Protein AF-A0A848AVR7-F1 (afdb_monomer_lite)

Organism: NCBI:txid172901

pLDDT: mean 85.07, std 16.18, range [35.84, 97.44]

Foldseek 3Di:
DDPPVVVVVVVPPPPDDPPPDLDFLLVVLLVLLLVQVVLLLVLLLDDCPDPSVVVSLVSLVVSLVSLVLVVVVCVVVVHDDPPRLNVLSVLSNCCSPPVRHSVLSNQKDQDQDRLGQVSCQVVQQVVCVVVVHDPVRRDRGDLAPDDLVVSLVVLVVSLVVRLVVIDGPDDDDDPVSSVSVSVSSSSNSVSSSRNNSRSSCCVHVVVDRSD

Structure (mmCIF, N/CA/C/O backbone):
data_AF-A0A848AVR7-F1
#
_entry.id   AF-A0A848AVR7-F1
#
loop_
_atom_site.group_PDB
_atom_site.id
_atom_site.type_symbol
_atom_site.label_atom_id
_atom_site.label_alt_id
_atom_site.label_comp_id
_atom_site.label_asym_id
_atom_site.label_entity_id
_atom_site.label_seq_id
_atom_site.pdbx_PDB_ins_code
_atom_site.Cartn_x
_atom_site.Cartn_y
_atom_site.Cartn_z
_atom_site.occupancy
_atom_site.B_iso_or_equiv
_atom_site.auth_seq_id
_atom_site.auth_comp_id
_atom_site.auth_asym_id
_atom_site.auth_atom_id
_atom_site.pdbx_PDB_model_num
ATOM 1 N N . MET A 1 1 ? -16.932 -49.893 -20.184 1.00 43.53 1 MET A N 1
ATOM 2 C CA . MET A 1 1 ? -16.108 -49.171 -19.186 1.00 43.53 1 MET A CA 1
ATOM 3 C C . MET A 1 1 ? -16.624 -47.743 -19.054 1.00 43.53 1 MET A C 1
ATOM 5 O O . MET A 1 1 ? -17.041 -47.187 -20.064 1.00 43.53 1 MET A O 1
ATOM 9 N N . PRO A 1 2 ? -16.768 -47.212 -17.830 1.00 42.19 2 PRO A N 1
ATOM 10 C CA . PRO A 1 2 ? -17.965 -46.458 -17.472 1.00 42.19 2 PRO A CA 1
ATOM 11 C C . PRO A 1 2 ? -17.804 -44.941 -17.609 1.00 42.19 2 PRO A C 1
ATOM 13 O O . PRO A 1 2 ? -16.756 -44.376 -17.307 1.00 42.19 2 PRO A O 1
ATOM 16 N N . LYS A 1 3 ? -18.920 -44.281 -17.939 1.00 45.84 3 LYS A N 1
ATOM 17 C CA . LYS A 1 3 ? -19.159 -42.823 -17.980 1.00 45.84 3 LYS A CA 1
ATOM 18 C C . LYS A 1 3 ? -18.968 -42.097 -16.627 1.00 45.84 3 LYS A C 1
ATOM 20 O O . LYS A 1 3 ? -19.335 -40.937 -16.503 1.00 45.84 3 LYS A O 1
ATOM 25 N N . VAL A 1 4 ? -18.380 -42.758 -15.631 1.00 46.09 4 VAL A N 1
ATOM 26 C CA . VAL A 1 4 ? -18.192 -42.263 -14.257 1.00 46.09 4 VAL A CA 1
ATOM 27 C C . VAL A 1 4 ? -16.871 -41.492 -14.103 1.00 46.09 4 VAL A C 1
ATOM 29 O O . VAL A 1 4 ? -16.740 -40.665 -13.210 1.00 46.09 4 VAL A O 1
ATOM 32 N N . LEU A 1 5 ? -15.913 -41.659 -15.026 1.00 42.09 5 LEU A N 1
ATOM 33 C CA . LEU A 1 5 ? -14.632 -40.939 -14.972 1.00 42.09 5 LEU A CA 1
ATOM 34 C C . LEU A 1 5 ? -14.682 -39.493 -15.499 1.00 42.09 5 LEU A C 1
ATOM 36 O O . LEU A 1 5 ? -13.740 -38.737 -15.283 1.00 42.09 5 LEU A O 1
ATOM 40 N N . ARG A 1 6 ? -15.759 -39.086 -16.187 1.00 41.25 6 ARG A N 1
ATOM 41 C CA . ARG A 1 6 ? -15.884 -37.721 -16.738 1.00 41.25 6 ARG A CA 1
ATOM 42 C C . ARG A 1 6 ? -16.493 -36.710 -15.769 1.00 41.25 6 ARG A C 1
ATOM 44 O O . ARG A 1 6 ? -16.287 -35.520 -15.959 1.00 41.25 6 ARG A O 1
ATOM 51 N N . THR A 1 7 ? -17.175 -37.163 -14.720 1.00 41.66 7 THR A N 1
ATOM 52 C CA . THR A 1 7 ? -17.814 -36.264 -13.742 1.00 41.66 7 THR A CA 1
ATOM 53 C C . THR A 1 7 ? -16.902 -35.947 -12.555 1.00 41.66 7 THR A C 1
ATOM 55 O O . THR A 1 7 ? -17.071 -34.920 -11.913 1.00 41.66 7 THR A O 1
ATOM 58 N N . VAL A 1 8 ? -15.878 -36.769 -12.300 1.00 39.75 8 VAL A N 1
ATOM 59 C CA . VAL A 1 8 ? -14.884 -36.524 -11.234 1.00 39.75 8 VAL A CA 1
ATOM 60 C C . VAL A 1 8 ? -13.744 -35.609 -11.707 1.00 39.75 8 VAL A C 1
ATOM 62 O O . VAL A 1 8 ? -13.041 -35.014 -10.897 1.00 39.75 8 VAL A O 1
ATOM 65 N N . LEU A 1 9 ? -13.591 -35.418 -13.023 1.00 35.84 9 LEU A N 1
ATOM 66 C CA . LEU A 1 9 ? -12.568 -34.534 -13.590 1.00 35.84 9 LEU A CA 1
ATOM 67 C C . LEU A 1 9 ? -12.997 -33.060 -13.706 1.00 35.84 9 LEU A C 1
ATOM 69 O O . LEU A 1 9 ? -12.170 -32.227 -14.063 1.00 35.84 9 LEU A O 1
ATOM 73 N N . LEU A 1 10 ? -14.256 -32.718 -13.396 1.00 38.19 10 LEU A N 1
ATOM 74 C CA . LEU A 1 10 ? -14.718 -31.321 -13.364 1.00 38.19 10 LEU A CA 1
ATOM 75 C C . LEU A 1 10 ? -14.569 -30.655 -11.986 1.00 38.19 10 LEU A C 1
ATOM 77 O O . LEU A 1 10 ? -14.805 -29.460 -11.855 1.00 38.19 10 LEU A O 1
ATOM 81 N N . THR A 1 11 ? -14.137 -31.403 -10.971 1.00 40.81 11 THR A N 1
ATOM 82 C CA . THR A 1 11 ? -13.882 -30.902 -9.609 1.00 40.81 11 THR A CA 1
ATOM 83 C C . THR A 1 11 ? -12.405 -30.614 -9.337 1.00 40.81 11 THR A C 1
ATOM 85 O O . THR A 1 11 ? -12.053 -30.177 -8.246 1.00 40.81 11 THR A O 1
ATOM 88 N N . ILE A 1 12 ? -11.529 -30.819 -10.326 1.00 40.53 12 ILE A N 1
ATOM 89 C CA . ILE A 1 12 ? -10.085 -30.560 -10.228 1.00 40.53 12 ILE A CA 1
ATOM 90 C C . ILE A 1 12 ? -9.664 -29.644 -11.383 1.00 40.53 12 ILE A C 1
ATOM 92 O O . ILE A 1 12 ? -8.755 -29.932 -12.153 1.00 40.53 12 ILE A O 1
ATOM 96 N N . LEU A 1 13 ? -10.339 -28.504 -11.504 1.00 38.06 13 LEU A N 1
ATOM 97 C CA . LEU A 1 13 ? -9.737 -27.307 -12.083 1.00 38.06 13 LEU A CA 1
ATOM 98 C C . LEU A 1 13 ? -9.326 -26.413 -10.916 1.00 38.06 13 LEU A C 1
ATOM 100 O O . LEU A 1 13 ? -9.950 -25.413 -10.577 1.00 38.06 13 LEU A O 1
ATOM 104 N N . LEU A 1 14 ? -8.248 -26.868 -10.270 1.00 44.38 14 LEU A N 1
ATOM 105 C CA . LEU A 1 14 ? -7.346 -26.042 -9.488 1.00 44.38 14 LEU A CA 1
ATOM 106 C C . LEU A 1 14 ? -6.836 -24.910 -10.391 1.00 44.38 14 LEU A C 1
ATOM 108 O O . LEU A 1 14 ? -5.808 -25.025 -11.053 1.00 44.38 14 LEU A O 1
ATOM 112 N N . THR A 1 15 ? -7.525 -23.781 -10.361 1.00 44.12 15 THR A N 1
ATOM 113 C CA . THR A 1 15 ? -6.876 -22.479 -10.484 1.00 44.12 15 THR A CA 1
ATOM 114 C C . THR A 1 15 ? -6.880 -21.842 -9.106 1.00 44.12 15 THR A C 1
ATOM 116 O O . THR A 1 15 ? -7.811 -21.151 -8.717 1.00 44.12 15 THR A O 1
ATOM 119 N N . ALA A 1 16 ? -5.817 -22.162 -8.369 1.00 38.75 16 ALA A N 1
ATOM 120 C CA . ALA A 1 16 ? -5.136 -21.270 -7.441 1.00 38.75 16 ALA A CA 1
ATOM 121 C C . ALA A 1 16 ? -6.009 -20.498 -6.431 1.00 38.75 16 ALA A C 1
ATOM 123 O O . ALA A 1 16 ? -6.280 -19.317 -6.587 1.00 38.75 16 ALA A O 1
ATOM 124 N N . GLY A 1 17 ? -6.298 -21.160 -5.311 1.00 39.25 17 GLY A N 1
ATOM 125 C CA . GLY A 1 17 ? -5.837 -20.662 -4.013 1.00 39.25 17 GLY A CA 1
ATOM 126 C C . GLY A 1 17 ? -6.271 -19.258 -3.594 1.00 39.25 17 GLY A C 1
ATOM 127 O O . GLY A 1 17 ? -5.420 -18.418 -3.335 1.00 39.25 17 GLY A O 1
ATOM 128 N N . ALA A 1 18 ? -7.565 -19.068 -3.372 1.00 39.38 18 ALA A N 1
ATOM 129 C CA . ALA A 1 18 ? -8.013 -18.409 -2.152 1.00 39.38 18 ALA A CA 1
ATOM 130 C C . ALA A 1 18 ? -8.868 -19.438 -1.416 1.00 39.38 18 ALA A C 1
ATOM 132 O O . ALA A 1 18 ? -10.061 -19.596 -1.663 1.00 39.38 18 ALA A O 1
ATOM 133 N N . LEU A 1 19 ? -8.198 -20.245 -0.591 1.00 40.72 19 LEU A N 1
ATOM 134 C CA . LEU A 1 19 ? -8.883 -21.033 0.416 1.00 40.72 19 LEU A CA 1
ATOM 135 C C . LEU A 1 19 ? -9.801 -20.095 1.196 1.00 40.72 19 LEU A C 1
ATOM 137 O O . LEU A 1 19 ? -9.349 -19.088 1.734 1.00 40.72 19 LEU A O 1
ATOM 141 N N . LEU A 1 20 ? -11.063 -20.498 1.274 1.00 40.72 20 LEU A N 1
ATOM 142 C CA . LEU A 1 20 ? -11.965 -20.252 2.387 1.00 40.72 20 LEU A CA 1
ATOM 143 C C . LEU A 1 20 ? -11.197 -20.316 3.718 1.00 40.72 20 LEU A C 1
ATOM 145 O O . LEU A 1 20 ? -11.053 -21.379 4.320 1.00 40.72 20 LEU A O 1
ATOM 149 N N . SER A 1 21 ? -10.701 -19.179 4.183 1.00 40.47 21 SER A N 1
ATOM 150 C CA . SER A 1 21 ? -10.322 -18.972 5.572 1.00 40.47 21 SER A CA 1
ATOM 151 C C . SER A 1 21 ? -11.150 -17.790 6.038 1.00 40.47 21 SER A C 1
ATOM 153 O O . SER A 1 21 ? -11.247 -16.807 5.314 1.00 40.47 21 SER A O 1
ATOM 155 N N . GLY A 1 22 ? -11.774 -17.875 7.211 1.00 49.59 22 GLY A N 1
ATOM 156 C CA . GLY A 1 22 ? -12.509 -16.759 7.815 1.00 49.59 22 GLY A CA 1
ATOM 157 C C . GLY A 1 22 ? -11.611 -15.590 8.242 1.00 49.59 22 GLY A C 1
ATOM 158 O O . GLY A 1 22 ? -11.893 -14.968 9.262 1.00 49.59 22 GLY A O 1
ATOM 159 N N . ALA A 1 23 ? -10.510 -15.353 7.525 1.00 60.31 23 ALA A N 1
ATOM 160 C CA . ALA A 1 23 ? -9.638 -14.208 7.674 1.00 60.31 23 ALA A CA 1
ATOM 161 C C . ALA A 1 23 ? -10.313 -12.995 7.038 1.00 60.31 23 ALA A C 1
ATOM 163 O O . ALA A 1 23 ? -10.861 -13.068 5.941 1.00 60.31 23 ALA A O 1
ATOM 164 N N . ASP A 1 24 ? -10.291 -11.887 7.759 1.00 88.38 24 ASP A N 1
ATOM 165 C CA . ASP A 1 24 ? -10.924 -10.662 7.313 1.00 88.38 24 ASP A CA 1
ATOM 166 C C . ASP A 1 24 ? -10.163 -10.058 6.114 1.00 88.38 24 ASP A C 1
ATOM 168 O O . ASP A 1 24 ? -8.924 -10.005 6.106 1.00 88.38 24 ASP A O 1
ATOM 172 N N . LEU A 1 25 ? -10.890 -9.614 5.080 1.00 91.88 25 LEU A N 1
ATOM 173 C CA . LEU A 1 25 ? -10.282 -9.103 3.843 1.00 91.88 25 LEU A CA 1
ATOM 174 C C . LEU A 1 25 ? -9.404 -7.867 4.088 1.00 91.88 25 LEU A C 1
ATOM 176 O O . LEU A 1 25 ? -8.407 -7.698 3.388 1.00 91.88 25 LEU A O 1
ATOM 180 N N . LEU A 1 26 ? -9.728 -7.019 5.074 1.00 93.38 26 LEU A N 1
ATOM 181 C CA . LEU A 1 26 ? -8.933 -5.823 5.375 1.00 93.38 26 LEU A CA 1
ATOM 182 C C . LEU A 1 26 ? -7.567 -6.199 5.958 1.00 93.38 26 LEU A C 1
ATOM 184 O O . LEU A 1 26 ? -6.552 -5.613 5.577 1.00 93.38 26 LEU A O 1
ATOM 188 N N . ASP A 1 27 ? -7.533 -7.196 6.846 1.00 91.94 27 ASP A N 1
ATOM 189 C CA . ASP A 1 27 ? -6.281 -7.693 7.426 1.00 91.94 27 ASP A CA 1
ATOM 190 C C . ASP A 1 27 ? -5.444 -8.389 6.346 1.00 91.94 27 ASP A C 1
ATOM 192 O O . ASP A 1 27 ? -4.253 -8.112 6.198 1.00 91.94 27 ASP A O 1
ATOM 196 N N . THR A 1 28 ? -6.093 -9.207 5.511 1.00 94.06 28 THR A N 1
ATOM 197 C CA . THR A 1 28 ? -5.448 -9.896 4.385 1.00 94.06 28 THR A CA 1
ATOM 198 C C . THR A 1 28 ? -4.832 -8.901 3.398 1.00 94.06 28 THR A C 1
ATOM 200 O O . THR A 1 28 ? -3.683 -9.067 2.981 1.00 94.06 28 THR A O 1
ATOM 203 N N . LEU A 1 29 ? -5.556 -7.833 3.044 1.00 95.69 29 LEU A N 1
ATOM 204 C CA . LEU A 1 29 ? -5.037 -6.767 2.189 1.00 95.69 29 LEU A CA 1
ATOM 205 C C . LEU A 1 29 ? -3.850 -6.052 2.851 1.00 95.69 29 LEU A C 1
ATOM 207 O O . LEU A 1 29 ? -2.831 -5.816 2.199 1.00 95.69 29 LEU A O 1
ATOM 211 N N . GLY A 1 30 ? -3.941 -5.764 4.152 1.00 94.81 30 GLY A N 1
ATOM 212 C CA . GLY A 1 30 ? -2.848 -5.177 4.925 1.00 94.81 30 GLY A CA 1
ATOM 213 C C . GLY A 1 30 ? -1.563 -6.012 4.880 1.00 94.81 30 GLY A C 1
ATOM 214 O O . GLY A 1 30 ? -0.486 -5.465 4.631 1.00 94.81 30 GLY A O 1
ATOM 215 N N . GLU A 1 31 ? -1.671 -7.330 5.050 1.00 94.50 31 GLU A N 1
ATOM 216 C CA . GLU A 1 31 ? -0.532 -8.252 4.976 1.00 94.50 31 GLU A CA 1
ATOM 217 C C . GLU A 1 31 ? 0.049 -8.378 3.564 1.00 94.50 31 GLU A C 1
ATOM 219 O O . GLU A 1 31 ? 1.262 -8.536 3.387 1.00 94.50 31 GLU A O 1
ATOM 224 N N . GLN A 1 32 ? -0.798 -8.355 2.533 1.00 95.56 32 GLN A N 1
ATOM 225 C CA . GLN A 1 32 ? -0.311 -8.407 1.159 1.00 95.56 32 GLN A CA 1
ATOM 226 C C . GLN A 1 32 ? 0.432 -7.131 0.771 1.00 95.56 32 GLN A C 1
ATOM 228 O O . GLN A 1 32 ? 1.483 -7.223 0.136 1.00 95.56 32 GLN A O 1
ATOM 233 N N . LEU A 1 33 ? -0.036 -5.965 1.222 1.00 96.12 33 LEU A N 1
ATOM 234 C CA . LEU A 1 33 ? 0.689 -4.707 1.052 1.00 96.12 33 LEU A CA 1
ATOM 235 C C . LEU A 1 33 ? 2.045 -4.731 1.768 1.00 96.12 33 LEU A C 1
ATOM 237 O O . LEU A 1 33 ? 3.039 -4.324 1.170 1.00 96.12 33 LEU A O 1
ATOM 241 N N . ASP A 1 34 ? 2.131 -5.306 2.976 1.00 95.25 34 ASP A N 1
ATOM 242 C CA . ASP A 1 34 ? 3.407 -5.456 3.701 1.00 95.25 34 ASP A CA 1
ATOM 243 C C . ASP A 1 34 ? 4.432 -6.281 2.908 1.00 95.25 34 ASP A C 1
ATOM 245 O O . ASP A 1 34 ? 5.638 -6.025 2.963 1.00 95.25 34 ASP A O 1
ATOM 249 N N . LYS A 1 35 ? 3.960 -7.267 2.138 1.00 95.25 35 LYS A N 1
ATOM 250 C CA . LYS A 1 35 ? 4.799 -8.083 1.248 1.00 95.25 35 LYS A CA 1
ATOM 251 C C . LYS A 1 35 ? 5.114 -7.358 -0.062 1.00 95.25 35 LYS A C 1
ATOM 253 O O . LYS A 1 35 ? 6.217 -7.518 -0.586 1.00 95.25 35 LYS A O 1
ATOM 258 N N . LEU A 1 36 ? 4.159 -6.607 -0.606 1.00 95.50 36 LEU A N 1
ATOM 259 C CA . LEU A 1 36 ? 4.257 -5.956 -1.910 1.00 95.50 36 LEU A CA 1
ATOM 260 C C . LEU A 1 36 ? 5.180 -4.734 -1.877 1.00 95.50 36 LEU A C 1
ATOM 262 O O . LEU A 1 36 ? 6.053 -4.618 -2.738 1.00 95.50 36 LEU A O 1
ATOM 266 N N . GLU A 1 37 ? 5.027 -3.858 -0.882 1.00 94.06 37 GLU A N 1
ATOM 267 C CA . GLU A 1 37 ? 5.778 -2.604 -0.738 1.00 94.06 37 GLU A CA 1
ATOM 268 C C . GLU A 1 37 ? 7.297 -2.762 -0.935 1.00 94.06 37 GLU A C 1
ATOM 270 O O . GLU A 1 37 ? 7.858 -2.112 -1.823 1.00 94.06 37 GLU A O 1
ATOM 275 N N . PRO A 1 38 ? 7.994 -3.650 -0.195 1.00 92.69 38 PRO A N 1
ATOM 276 C CA . PRO A 1 38 ? 9.439 -3.809 -0.344 1.00 92.69 38 PRO A CA 1
ATOM 277 C C . PRO A 1 38 ? 9.848 -4.518 -1.644 1.00 92.69 38 PRO A C 1
ATOM 279 O O . PRO A 1 38 ? 11.020 -4.476 -2.017 1.00 92.69 38 PRO A O 1
ATOM 282 N N . ARG A 1 39 ? 8.918 -5.196 -2.329 1.00 94.19 39 ARG A N 1
ATOM 283 C CA . ARG A 1 39 ? 9.187 -5.963 -3.557 1.00 94.19 39 ARG A CA 1
ATOM 284 C C . ARG A 1 39 ? 8.973 -5.158 -4.831 1.00 94.19 39 ARG A C 1
ATOM 286 O O . ARG A 1 39 ? 9.636 -5.441 -5.826 1.00 94.19 39 ARG A O 1
ATOM 293 N N . PHE A 1 40 ? 8.083 -4.169 -4.798 1.00 95.25 40 PHE A N 1
ATOM 294 C CA . PHE A 1 40 ? 7.579 -3.467 -5.977 1.00 95.25 40 PHE A CA 1
ATOM 295 C C . PHE A 1 40 ? 8.699 -2.908 -6.870 1.00 95.25 40 PHE A C 1
ATOM 297 O O . PHE A 1 40 ? 8.889 -3.356 -8.003 1.00 95.25 40 PHE A O 1
ATOM 304 N N . TRP A 1 41 ? 9.512 -1.993 -6.337 1.00 93.94 41 TRP A N 1
ATOM 305 C CA . TRP A 1 41 ? 10.590 -1.354 -7.098 1.00 93.94 41 TRP A CA 1
ATOM 306 C C . TRP A 1 41 ? 11.739 -2.305 -7.463 1.00 93.94 41 TRP A C 1
ATOM 308 O O . TRP A 1 41 ? 12.165 -2.301 -8.622 1.00 93.94 41 TRP A O 1
ATOM 318 N N . PRO A 1 42 ? 12.229 -3.174 -6.551 1.00 93.06 42 PRO A N 1
ATOM 319 C CA . PRO A 1 42 ? 13.228 -4.175 -6.919 1.00 93.06 42 PRO A CA 1
ATOM 320 C C . PRO A 1 42 ? 12.768 -5.140 -8.018 1.00 93.06 42 PRO A C 1
ATOM 322 O O . PRO A 1 42 ? 13.595 -5.591 -8.811 1.00 93.06 42 PRO A O 1
ATOM 325 N N . ALA A 1 43 ? 11.478 -5.478 -8.079 1.00 94.94 43 ALA A N 1
ATOM 326 C CA . ALA A 1 43 ? 10.930 -6.346 -9.116 1.00 94.94 43 ALA A CA 1
ATOM 327 C C . ALA A 1 43 ? 10.820 -5.634 -10.470 1.00 94.94 43 ALA A C 1
ATOM 329 O O . ALA A 1 43 ? 11.161 -6.234 -11.491 1.00 94.94 43 ALA A O 1
ATOM 330 N N . LEU A 1 44 ? 10.431 -4.355 -10.481 1.00 94.12 44 LEU A N 1
ATOM 331 C CA . LEU A 1 44 ? 10.422 -3.507 -11.680 1.00 94.12 44 LEU A CA 1
ATOM 332 C C . LEU A 1 44 ? 11.814 -3.346 -12.309 1.00 94.12 44 LEU A C 1
ATOM 334 O O . LEU A 1 44 ? 11.949 -3.312 -13.529 1.00 94.12 44 LEU A O 1
ATOM 338 N N . ALA A 1 45 ? 12.867 -3.285 -11.492 1.00 92.12 45 ALA A N 1
ATOM 339 C CA . ALA A 1 45 ? 14.248 -3.187 -11.972 1.00 92.12 45 ALA A CA 1
ATOM 340 C C . ALA A 1 45 ? 14.793 -4.499 -12.584 1.00 92.12 45 ALA A C 1
ATOM 342 O O . ALA A 1 45 ? 15.816 -4.498 -13.280 1.00 92.12 45 ALA A O 1
ATOM 343 N N . ARG A 1 46 ? 14.137 -5.639 -12.331 1.00 93.12 46 ARG A N 1
ATOM 344 C CA . ARG A 1 46 ? 14.560 -6.966 -12.806 1.00 93.12 46 ARG A CA 1
ATOM 345 C C . ARG A 1 46 ? 13.932 -7.317 -14.154 1.00 93.12 46 ARG A C 1
ATOM 347 O O . ARG A 1 46 ? 13.036 -6.644 -14.645 1.00 93.12 46 ARG A O 1
ATOM 354 N N . SER A 1 47 ? 14.447 -8.379 -14.780 1.00 92.75 47 SER A N 1
ATOM 355 C CA . SER A 1 47 ? 13.871 -8.898 -16.025 1.00 92.75 47 SER A CA 1
ATOM 356 C C . SER A 1 47 ? 12.425 -9.372 -15.801 1.00 92.75 47 SER A C 1
ATOM 358 O O . SER A 1 47 ? 12.204 -10.070 -14.803 1.00 92.75 47 SER A O 1
ATOM 360 N N . PRO A 1 48 ? 11.481 -9.090 -16.721 1.00 92.25 48 PRO A N 1
ATOM 361 C CA . PRO A 1 48 ? 10.115 -9.616 -16.658 1.00 92.25 48 PRO A CA 1
ATOM 362 C C . PRO A 1 48 ? 10.053 -11.146 -16.571 1.00 92.25 48 PRO A C 1
ATOM 364 O O . PRO A 1 48 ? 9.174 -11.707 -15.922 1.00 92.25 48 PRO A O 1
ATOM 367 N N . ASP A 1 49 ? 11.039 -11.826 -17.160 1.00 92.94 49 ASP A N 1
ATOM 368 C CA . ASP A 1 49 ? 11.124 -13.286 -17.143 1.00 92.94 49 ASP A CA 1
ATOM 369 C C . ASP A 1 49 ? 11.638 -13.867 -15.825 1.00 92.94 49 ASP A C 1
ATOM 371 O O . ASP A 1 49 ? 11.516 -15.074 -15.608 1.00 92.94 49 ASP A O 1
ATOM 375 N N . SER A 1 50 ? 12.196 -13.031 -14.944 1.00 96.25 50 SER A N 1
ATOM 376 C CA . SER A 1 50 ? 12.729 -13.490 -13.663 1.00 96.25 50 SER A CA 1
ATOM 377 C C . SER A 1 50 ? 11.616 -13.941 -12.722 1.00 96.25 50 SER A C 1
ATOM 379 O O . SER A 1 50 ? 10.571 -13.293 -12.618 1.00 96.25 50 SER A O 1
ATOM 381 N N . ASP A 1 51 ? 11.874 -15.007 -11.963 1.00 96.69 51 ASP A N 1
ATOM 382 C CA . ASP A 1 51 ? 10.912 -15.532 -10.989 1.00 96.69 51 ASP A CA 1
ATOM 383 C C . ASP A 1 51 ? 10.488 -14.472 -9.975 1.00 96.69 51 ASP A C 1
ATOM 385 O O . ASP A 1 51 ? 9.317 -14.377 -9.627 1.00 96.69 51 ASP A O 1
ATOM 389 N N . TYR A 1 52 ? 11.417 -13.612 -9.549 1.00 95.25 52 TYR A N 1
ATOM 390 C CA . TYR A 1 52 ? 11.116 -12.528 -8.616 1.00 95.25 52 TYR A CA 1
ATOM 391 C C . TYR A 1 52 ? 10.121 -11.511 -9.198 1.00 95.25 52 TYR A C 1
ATOM 393 O O . TYR A 1 52 ? 9.204 -11.076 -8.495 1.00 95.25 52 TYR A O 1
ATOM 401 N N . HIS A 1 53 ? 10.266 -11.152 -10.480 1.00 96.38 53 HIS A N 1
ATOM 402 C CA . HIS A 1 53 ? 9.323 -10.265 -11.160 1.00 96.38 53 HIS A CA 1
ATOM 403 C C . HIS A 1 53 ? 7.954 -10.939 -11.304 1.00 96.38 53 HIS A C 1
ATOM 405 O O . HIS A 1 53 ? 6.948 -10.364 -10.896 1.00 96.38 53 HIS A O 1
ATOM 411 N N . LYS A 1 54 ? 7.918 -12.189 -11.784 1.00 97.19 54 LYS A N 1
ATOM 412 C CA . LYS A 1 54 ? 6.683 -12.977 -11.945 1.00 97.19 54 LYS A CA 1
ATOM 413 C C . LYS A 1 54 ? 5.933 -13.168 -10.627 1.00 97.19 54 LYS A C 1
ATOM 415 O O . LYS A 1 54 ? 4.724 -12.967 -10.577 1.00 97.19 54 LYS A O 1
ATOM 420 N N . GLN A 1 55 ? 6.638 -13.502 -9.547 1.00 97.38 55 GLN A N 1
ATOM 421 C CA . GLN A 1 55 ? 6.050 -13.646 -8.213 1.00 97.38 55 GLN A CA 1
ATOM 422 C C . GLN A 1 55 ? 5.498 -12.322 -7.683 1.00 97.38 55 GLN A C 1
ATOM 424 O O . GLN A 1 55 ? 4.432 -12.311 -7.077 1.00 97.38 55 GLN A O 1
ATOM 429 N N . THR A 1 56 ? 6.199 -11.207 -7.911 1.00 97.00 56 THR A N 1
ATOM 430 C CA . THR A 1 56 ? 5.720 -9.883 -7.483 1.00 97.00 56 THR A CA 1
ATOM 431 C C . THR A 1 56 ? 4.508 -9.444 -8.299 1.00 97.00 56 THR A C 1
ATOM 433 O O . THR A 1 56 ? 3.543 -8.962 -7.717 1.00 97.00 56 THR A O 1
ATOM 436 N N . LYS A 1 57 ? 4.496 -9.702 -9.614 1.00 97.12 57 LYS A N 1
ATOM 437 C CA . LYS A 1 57 ? 3.323 -9.485 -10.470 1.00 97.12 57 LYS A CA 1
ATOM 438 C C . LYS A 1 57 ? 2.127 -10.322 -10.012 1.00 97.12 57 LYS A C 1
ATOM 440 O O . LYS A 1 57 ? 1.015 -9.815 -9.924 1.00 97.12 57 LYS A O 1
ATOM 445 N N . LYS A 1 58 ? 2.348 -11.595 -9.671 1.00 97.44 58 LYS A N 1
ATOM 446 C CA . LYS A 1 58 ? 1.295 -12.465 -9.135 1.00 97.44 58 LYS A CA 1
ATOM 447 C C . LYS A 1 58 ? 0.731 -11.920 -7.821 1.00 97.44 58 LYS A C 1
ATOM 449 O O . LYS A 1 58 ? -0.482 -11.796 -7.709 1.00 97.44 58 LYS A O 1
ATOM 454 N N . LEU A 1 59 ? 1.603 -11.543 -6.880 1.00 97.38 59 LEU A N 1
ATOM 455 C CA . LEU A 1 59 ? 1.198 -10.911 -5.623 1.00 97.38 59 LEU A CA 1
ATOM 456 C C . LEU A 1 59 ? 0.365 -9.650 -5.889 1.00 97.38 59 LEU A C 1
ATOM 458 O O . LEU A 1 59 ? -0.704 -9.510 -5.319 1.00 97.38 59 LEU A O 1
ATOM 462 N N . LEU A 1 60 ? 0.802 -8.785 -6.808 1.00 97.12 60 LEU A N 1
ATOM 463 C CA . LEU A 1 60 ? 0.085 -7.567 -7.195 1.00 97.12 60 LEU A CA 1
ATOM 464 C C . LEU A 1 60 ? -1.339 -7.855 -7.705 1.00 97.12 60 LEU A C 1
ATOM 466 O O . LEU A 1 60 ? -2.285 -7.180 -7.301 1.00 97.12 60 LEU A O 1
ATOM 470 N N . HIS A 1 61 ? -1.509 -8.875 -8.554 1.00 97.25 61 HIS A N 1
ATOM 471 C CA . HIS A 1 61 ? -2.829 -9.306 -9.025 1.00 97.25 61 HIS A CA 1
ATOM 472 C C . HIS A 1 61 ? -3.696 -9.899 -7.908 1.00 97.25 61 HIS A C 1
ATOM 474 O O . HIS A 1 61 ? -4.890 -9.608 -7.857 1.00 97.25 61 HIS A O 1
ATOM 480 N N . GLU A 1 62 ? -3.117 -10.707 -7.016 1.00 96.56 62 GLU A N 1
ATOM 481 C CA . GLU A 1 62 ? -3.817 -11.247 -5.842 1.00 96.56 62 GLU A CA 1
ATOM 482 C C . GLU A 1 62 ? -4.304 -10.106 -4.931 1.00 96.56 62 GLU A C 1
ATOM 484 O O . GLU A 1 62 ? -5.466 -10.096 -4.523 1.00 96.56 62 GLU A O 1
ATOM 489 N N . THR A 1 63 ? -3.467 -9.085 -4.714 1.00 96.56 63 THR A N 1
ATOM 490 C CA . THR A 1 63 ? -3.806 -7.887 -3.927 1.00 96.56 63 THR A CA 1
ATOM 491 C C . THR A 1 63 ? -4.920 -7.084 -4.583 1.00 96.56 63 THR A C 1
ATOM 493 O O . THR A 1 63 ? -5.853 -6.647 -3.912 1.00 96.56 63 THR A O 1
ATOM 496 N N . MET A 1 64 ? -4.882 -6.939 -5.909 1.00 97.25 64 MET A N 1
ATOM 497 C CA . MET A 1 64 ? -5.963 -6.308 -6.666 1.00 97.25 64 MET A CA 1
ATOM 498 C C . MET A 1 64 ? -7.279 -7.093 -6.581 1.00 97.25 64 MET A C 1
ATOM 500 O O . MET A 1 64 ? -8.348 -6.484 -6.537 1.00 97.25 64 MET A O 1
ATOM 504 N N . GLY A 1 65 ? -7.217 -8.427 -6.542 1.00 95.62 65 GLY A N 1
ATOM 505 C CA . GLY A 1 65 ? -8.378 -9.289 -6.318 1.00 95.62 65 GLY A CA 1
ATOM 506 C C . GLY A 1 65 ? -9.080 -8.958 -5.003 1.00 95.62 65 GLY A C 1
ATOM 507 O O . GLY A 1 65 ? -10.252 -8.590 -5.018 1.00 95.62 65 GLY A O 1
ATOM 508 N N . ILE A 1 66 ? -8.329 -8.955 -3.898 1.00 94.94 66 ILE A N 1
ATOM 509 C CA . ILE A 1 66 ? -8.857 -8.629 -2.562 1.00 94.94 66 ILE A CA 1
ATOM 510 C C . ILE A 1 66 ? -9.431 -7.209 -2.522 1.00 94.94 66 ILE A C 1
ATOM 512 O O . ILE A 1 66 ? -10.534 -7.000 -2.022 1.00 94.94 66 ILE A O 1
ATOM 516 N N . SER A 1 67 ? -8.729 -6.234 -3.105 1.00 95.38 67 SER A N 1
ATOM 517 C CA . SER A 1 67 ? -9.215 -4.853 -3.214 1.00 95.38 67 SER A CA 1
ATOM 518 C C . SER A 1 67 ? -10.571 -4.765 -3.922 1.00 95.38 67 SER A C 1
ATOM 520 O O . SER A 1 67 ? -11.451 -4.029 -3.485 1.00 95.38 67 SER A O 1
ATOM 522 N N . ARG A 1 68 ? -10.776 -5.528 -5.004 1.00 94.69 68 ARG A N 1
ATOM 523 C CA . ARG A 1 68 ? -12.064 -5.582 -5.719 1.00 94.69 68 ARG A CA 1
ATOM 524 C C . ARG A 1 68 ? -13.151 -6.289 -4.921 1.00 94.69 68 ARG A C 1
ATOM 526 O O . ARG A 1 68 ? -14.314 -5.916 -5.049 1.00 94.69 68 ARG A O 1
ATOM 533 N N . ASP A 1 69 ? -12.795 -7.303 -4.144 1.00 93.25 69 ASP A N 1
ATOM 534 C CA . ASP A 1 69 ? -13.749 -8.009 -3.294 1.00 93.25 69 ASP A CA 1
ATOM 535 C C . ASP A 1 69 ? -14.234 -7.105 -2.149 1.00 93.25 69 ASP A C 1
ATOM 537 O O . ASP A 1 69 ? -15.440 -7.021 -1.929 1.00 93.25 69 ASP A O 1
ATOM 541 N N . ILE A 1 70 ? -13.350 -6.306 -1.534 1.00 92.31 70 ILE A N 1
ATOM 542 C CA . ILE A 1 70 ? -13.738 -5.266 -0.560 1.00 92.31 70 ILE A CA 1
ATOM 543 C C . ILE A 1 70 ? -14.732 -4.274 -1.183 1.00 92.31 70 ILE A C 1
ATOM 545 O O . ILE A 1 70 ? -15.804 -4.048 -0.626 1.00 92.31 70 ILE A O 1
ATOM 549 N N . GLU A 1 71 ? -14.427 -3.722 -2.362 1.00 92.25 71 GLU A N 1
ATOM 550 C CA . GLU A 1 71 ? -15.335 -2.800 -3.067 1.00 92.25 71 GLU A CA 1
ATOM 551 C C . GLU A 1 71 ? -16.678 -3.454 -3.427 1.00 92.25 71 GLU A C 1
ATOM 553 O O . GLU A 1 71 ? -17.725 -2.798 -3.411 1.00 92.25 71 GLU A O 1
ATOM 558 N N . ARG A 1 72 ? -16.676 -4.757 -3.739 1.00 91.56 72 ARG A N 1
ATOM 559 C CA . ARG A 1 72 ? -17.901 -5.520 -3.998 1.00 91.56 72 ARG A CA 1
ATOM 560 C C . ARG A 1 72 ? -18.749 -5.633 -2.736 1.00 91.56 72 ARG A C 1
ATOM 562 O O . ARG A 1 72 ? -19.960 -5.442 -2.832 1.00 91.56 72 ARG A O 1
ATOM 569 N N . GLU A 1 73 ? -18.148 -5.907 -1.580 1.00 89.88 73 GLU A N 1
ATOM 570 C CA . GLU A 1 73 ? -18.886 -5.965 -0.314 1.00 89.88 73 GLU A CA 1
ATOM 571 C C . GLU A 1 73 ? -19.419 -4.601 0.120 1.00 89.88 73 GLU A C 1
ATOM 573 O O . GLU A 1 73 ? -20.557 -4.522 0.581 1.00 89.88 73 GLU A O 1
ATOM 578 N N . LEU A 1 74 ? -18.660 -3.522 -0.095 1.00 90.44 74 LEU A N 1
ATOM 579 C CA . LEU A 1 74 ? -19.148 -2.157 0.125 1.00 90.44 74 LEU A CA 1
ATOM 580 C C . LEU A 1 74 ? -20.355 -1.854 -0.770 1.00 90.44 74 LEU A C 1
ATOM 582 O O . LEU A 1 74 ? -21.396 -1.409 -0.287 1.00 90.44 74 LEU A O 1
ATOM 586 N N . SER A 1 75 ? -20.251 -2.180 -2.061 1.00 89.94 75 SER A N 1
ATOM 587 C CA . SER A 1 75 ? -21.319 -1.949 -3.040 1.00 89.94 75 SER A CA 1
ATOM 588 C C . SER A 1 75 ? -22.582 -2.760 -2.739 1.00 89.94 75 SER A C 1
ATOM 590 O O . SER A 1 75 ? -23.688 -2.244 -2.873 1.00 89.94 75 SER A O 1
ATOM 592 N N . ARG A 1 76 ? -22.444 -4.022 -2.306 1.00 88.69 76 ARG A N 1
ATOM 593 C CA . ARG A 1 76 ? -23.580 -4.878 -1.906 1.00 88.69 76 ARG A CA 1
ATOM 594 C C . ARG A 1 76 ? -24.385 -4.301 -0.748 1.00 88.69 76 ARG A C 1
ATOM 596 O O . ARG A 1 76 ? -25.554 -4.641 -0.602 1.00 88.69 76 ARG A O 1
ATOM 603 N N . GLN A 1 77 ? -23.757 -3.461 0.062 1.00 86.88 77 GLN A N 1
ATOM 604 C CA . GLN A 1 77 ? -24.351 -2.851 1.246 1.00 86.88 77 GLN A CA 1
ATOM 605 C C . GLN A 1 77 ? -24.678 -1.370 1.034 1.00 86.88 77 GLN A C 1
ATOM 607 O O . GLN A 1 77 ? -25.001 -0.677 1.993 1.00 86.88 77 GLN A O 1
ATOM 612 N N . ASP A 1 78 ? -24.595 -0.898 -0.216 1.00 89.31 78 ASP A N 1
ATOM 613 C CA . ASP A 1 78 ? -24.806 0.496 -0.620 1.00 89.31 78 ASP A CA 1
ATOM 614 C C . ASP A 1 78 ? -23.935 1.501 0.162 1.00 89.31 78 ASP A C 1
ATOM 616 O O . ASP A 1 78 ? -24.293 2.659 0.376 1.00 89.31 78 ASP A O 1
ATOM 620 N N . ILE A 1 79 ? -22.749 1.060 0.595 1.00 88.69 79 ILE A N 1
ATOM 621 C CA . ILE A 1 79 ? -21.784 1.913 1.284 1.00 88.69 79 ILE A CA 1
ATOM 622 C C . ILE A 1 79 ? -20.893 2.576 0.245 1.00 88.69 79 ILE A C 1
ATOM 624 O O . ILE A 1 79 ? -20.154 1.921 -0.491 1.00 88.69 79 ILE A O 1
ATOM 628 N N . ARG A 1 80 ? -20.918 3.908 0.228 1.00 87.69 80 ARG A N 1
ATOM 629 C CA . ARG A 1 80 ? -19.965 4.717 -0.531 1.00 87.69 80 ARG A CA 1
ATOM 630 C C . ARG A 1 80 ? -18.810 5.099 0.378 1.00 87.69 80 ARG A C 1
ATOM 632 O O . ARG A 1 80 ? -18.996 5.866 1.317 1.00 87.69 80 ARG A O 1
ATOM 639 N N . PHE A 1 81 ? -17.633 4.565 0.080 1.00 88.75 81 PHE A N 1
ATOM 640 C CA . PHE A 1 81 ? -16.409 4.849 0.813 1.00 88.75 81 PHE A CA 1
ATOM 641 C C . PHE A 1 81 ? -15.372 5.475 -0.122 1.00 88.75 81 PHE A C 1
ATOM 643 O O . PHE A 1 81 ? -15.224 5.043 -1.265 1.00 88.75 81 PHE A O 1
ATOM 650 N N . GLU A 1 82 ? -14.659 6.486 0.367 1.00 86.69 82 GLU A N 1
ATOM 651 C CA . GLU A 1 82 ? -13.540 7.108 -0.338 1.00 86.69 82 GLU A CA 1
ATOM 652 C C . GLU A 1 82 ? -12.317 7.184 0.597 1.00 86.69 82 GLU A C 1
ATOM 654 O O . GLU A 1 82 ? -12.476 7.491 1.782 1.00 86.69 82 GLU A O 1
ATOM 659 N N . PRO A 1 83 ? -11.094 6.944 0.091 1.00 88.25 83 PRO A N 1
ATOM 660 C CA . PRO A 1 83 ? -10.770 6.639 -1.303 1.00 88.25 83 PRO A CA 1
ATOM 661 C C . PRO A 1 83 ? -11.130 5.198 -1.698 1.00 88.25 83 PRO A C 1
ATOM 663 O O . PRO A 1 83 ? -11.014 4.277 -0.888 1.00 88.25 83 PRO A O 1
ATOM 666 N N . LYS A 1 84 ? -11.493 4.992 -2.970 1.00 92.31 84 LYS A N 1
ATOM 667 C CA . LYS A 1 84 ? -11.665 3.644 -3.538 1.00 92.31 84 LYS A CA 1
ATOM 668 C C . LYS A 1 84 ? -10.352 2.867 -3.550 1.00 92.31 84 LYS A C 1
ATOM 670 O O . LYS A 1 84 ? -9.445 3.165 -4.334 1.00 92.31 84 LYS A O 1
ATOM 675 N N . ILE A 1 85 ? -10.283 1.812 -2.747 1.00 94.69 85 ILE A N 1
ATOM 676 C CA . ILE A 1 85 ? -9.108 0.953 -2.587 1.00 94.69 85 ILE A CA 1
ATOM 677 C C . ILE A 1 85 ? -8.719 0.327 -3.926 1.00 94.69 85 ILE A C 1
ATOM 679 O O . ILE A 1 85 ? -7.552 0.375 -4.318 1.00 94.69 85 ILE A O 1
ATOM 683 N N . ALA A 1 86 ? -9.687 -0.210 -4.675 1.00 95.44 86 ALA A N 1
ATOM 684 C CA . ALA A 1 86 ? -9.398 -0.807 -5.980 1.00 95.44 86 ALA A CA 1
ATOM 685 C C . ALA A 1 86 ? -8.898 0.229 -7.000 1.00 95.44 86 ALA A C 1
ATOM 687 O O . ALA A 1 86 ? -8.100 -0.109 -7.873 1.00 95.44 86 ALA A O 1
ATOM 688 N N . GLY A 1 87 ? -9.337 1.486 -6.890 1.00 96.50 87 GLY A N 1
ATOM 689 C CA . GLY A 1 87 ? -8.866 2.572 -7.748 1.00 96.50 87 GLY A CA 1
ATOM 690 C C . GLY A 1 87 ? -7.394 2.901 -7.502 1.00 96.50 87 GLY A C 1
ATOM 691 O O . GLY A 1 87 ? -6.617 3.004 -8.448 1.00 96.50 87 GLY A O 1
ATOM 692 N N . GLU A 1 88 ? -6.987 3.005 -6.238 1.00 97.44 88 GLU A N 1
ATOM 693 C CA . GLU A 1 88 ? -5.585 3.236 -5.873 1.00 97.44 88 GLU A CA 1
ATOM 694 C C . GLU A 1 88 ? -4.701 2.019 -6.201 1.00 97.44 88 GLU A C 1
ATOM 696 O O . GLU A 1 88 ? -3.602 2.171 -6.731 1.00 97.44 88 GLU A O 1
ATOM 701 N N . MET A 1 89 ? -5.208 0.799 -5.998 1.00 97.38 89 MET A N 1
ATOM 702 C CA . MET A 1 89 ? -4.499 -0.435 -6.351 1.00 97.38 89 MET A CA 1
ATOM 703 C C . MET A 1 89 ? -4.304 -0.589 -7.870 1.00 97.38 89 MET A C 1
ATOM 705 O O . MET A 1 89 ? -3.260 -1.068 -8.315 1.00 97.38 89 MET A O 1
ATOM 709 N N . MET A 1 90 ? -5.264 -0.122 -8.678 1.00 97.00 90 MET A N 1
ATOM 710 C CA . MET A 1 90 ? -5.131 -0.078 -10.138 1.00 97.00 90 MET A CA 1
ATOM 711 C C . MET A 1 90 ? -3.956 0.803 -10.575 1.00 97.00 90 MET A C 1
ATOM 713 O O . MET A 1 90 ? -3.217 0.413 -11.473 1.00 97.00 90 MET A O 1
ATOM 717 N N . LYS A 1 91 ? -3.719 1.947 -9.917 1.00 96.75 91 LYS A N 1
ATOM 718 C CA . LYS A 1 91 ? -2.556 2.801 -10.227 1.00 96.75 91 LYS A CA 1
ATOM 719 C C . LYS A 1 91 ? -1.244 2.049 -10.027 1.00 96.75 91 LYS A C 1
ATOM 721 O O . LYS A 1 91 ? -0.358 2.121 -10.873 1.00 96.75 91 LYS A O 1
ATOM 726 N N . LEU A 1 92 ? -1.138 1.273 -8.943 1.00 97.00 92 LEU A N 1
ATOM 727 C CA . LEU A 1 92 ? 0.034 0.428 -8.692 1.00 97.00 92 LEU A CA 1
ATOM 728 C C . LEU A 1 92 ? 0.205 -0.634 -9.787 1.00 97.00 92 LEU A C 1
ATOM 730 O O . LEU A 1 92 ? 1.328 -0.913 -10.205 1.00 97.00 92 LEU A O 1
ATOM 734 N N . GLN A 1 93 ? -0.901 -1.199 -10.276 1.00 95.94 93 GLN A N 1
ATOM 735 C CA . GLN A 1 93 ? -0.890 -2.168 -11.366 1.00 95.94 93 GLN A CA 1
ATOM 736 C C . GLN A 1 93 ? -0.426 -1.554 -12.693 1.00 95.94 93 GLN A C 1
ATOM 738 O O . GLN A 1 93 ? 0.525 -2.060 -13.288 1.00 95.94 93 GLN A O 1
ATOM 743 N N . CYS A 1 94 ? -1.027 -0.440 -13.120 1.00 96.12 94 CYS A N 1
ATOM 744 C CA . CYS A 1 94 ? -0.612 0.299 -14.316 1.00 96.12 94 CYS A CA 1
ATOM 745 C C . CYS A 1 94 ? 0.864 0.701 -14.233 1.00 96.12 94 CYS A C 1
ATOM 747 O O . CYS A 1 94 ? 1.614 0.548 -15.195 1.00 96.12 94 CYS A O 1
ATOM 749 N N . MET A 1 95 ? 1.320 1.122 -13.053 1.00 95.38 95 MET A N 1
ATOM 750 C CA . MET A 1 95 ? 2.717 1.474 -12.842 1.00 95.38 95 MET A CA 1
ATOM 751 C C . MET A 1 95 ? 3.666 0.288 -13.032 1.00 95.38 95 MET A C 1
ATOM 753 O O . MET A 1 95 ? 4.736 0.447 -13.620 1.00 95.38 95 MET A O 1
ATOM 757 N N . PHE A 1 96 ? 3.282 -0.891 -12.541 1.00 95.50 96 PHE A N 1
ATOM 758 C CA . PHE A 1 96 ? 4.105 -2.093 -12.625 1.00 95.50 96 PHE A CA 1
ATOM 759 C C . PHE A 1 96 ? 4.151 -2.690 -14.039 1.00 95.50 96 PHE A C 1
ATOM 761 O O . PHE A 1 96 ? 5.167 -3.259 -14.439 1.00 95.50 96 PHE A O 1
ATOM 768 N N . GLU A 1 97 ? 3.044 -2.602 -14.777 1.00 93.50 97 GLU A N 1
ATOM 769 C CA . GLU A 1 97 ? 2.883 -3.275 -16.069 1.00 93.50 97 GLU A CA 1
ATOM 770 C C . GLU A 1 97 ? 3.181 -2.373 -17.273 1.00 93.50 97 GLU A C 1
ATOM 772 O O . GLU A 1 97 ? 3.702 -2.864 -18.275 1.00 93.50 97 GLU A O 1
ATOM 777 N N . GLU A 1 98 ? 2.889 -1.073 -17.180 1.00 91.75 98 GLU A N 1
ATOM 778 C CA . GLU A 1 98 ? 2.842 -0.174 -18.339 1.00 91.75 98 GLU A CA 1
ATOM 779 C C . GLU A 1 98 ? 3.716 1.077 -18.160 1.00 91.75 98 GLU A C 1
ATOM 781 O O . GLU A 1 98 ? 4.569 1.360 -19.007 1.00 91.75 98 GLU A O 1
ATOM 786 N N . ASP A 1 99 ? 3.551 1.818 -17.058 1.00 91.06 99 ASP A N 1
ATOM 787 C CA . ASP A 1 99 ? 4.126 3.168 -16.958 1.00 91.06 99 ASP A CA 1
ATOM 788 C C . ASP A 1 99 ? 5.634 3.175 -16.695 1.00 91.06 99 ASP A C 1
ATOM 790 O O . ASP A 1 99 ? 6.345 4.085 -17.138 1.00 91.06 99 ASP A O 1
ATOM 794 N N . VAL A 1 100 ? 6.141 2.202 -15.930 1.00 90.06 100 VAL A N 1
ATOM 795 C CA . VAL A 1 100 ? 7.544 2.179 -15.508 1.00 90.06 100 VAL A CA 1
ATOM 796 C C . VAL A 1 100 ? 8.309 1.119 -16.277 1.00 90.06 100 VAL A C 1
ATOM 798 O O . VAL A 1 100 ? 8.240 -0.080 -16.016 1.00 90.06 100 VAL A O 1
ATOM 801 N N . LYS A 1 101 ? 9.153 1.584 -17.197 1.00 90.44 101 LYS A N 1
ATOM 802 C CA . LYS A 1 101 ? 10.080 0.707 -17.911 1.00 90.44 101 LYS A CA 1
ATOM 803 C C . LYS A 1 101 ? 11.162 0.190 -16.969 1.00 90.44 101 LYS A C 1
ATOM 805 O O . LYS A 1 101 ? 11.735 0.954 -16.190 1.00 90.44 101 LYS A O 1
ATOM 810 N N . ARG A 1 102 ? 11.555 -1.074 -17.150 1.00 89.81 102 ARG A N 1
ATOM 811 C CA . ARG A 1 102 ? 12.690 -1.687 -16.438 1.00 89.81 102 ARG A CA 1
ATOM 812 C C . ARG A 1 102 ? 13.948 -0.824 -16.484 1.00 89.81 102 ARG A C 1
ATOM 814 O O . ARG A 1 102 ? 14.586 -0.642 -15.456 1.00 89.81 102 ARG A O 1
ATOM 821 N N . SER A 1 103 ? 14.291 -0.292 -17.661 1.00 86.00 103 SER A N 1
ATOM 822 C CA . SER A 1 103 ? 15.479 0.554 -17.843 1.00 86.00 103 SER A CA 1
ATOM 823 C C . SER A 1 103 ? 15.436 1.821 -16.994 1.00 86.00 103 SER A C 1
ATOM 825 O O . SER A 1 103 ? 16.475 2.273 -16.530 1.00 86.00 103 SER A O 1
ATOM 827 N N . MET A 1 104 ? 14.243 2.371 -16.749 1.00 87.00 104 MET A N 1
ATOM 828 C CA . MET A 1 104 ? 14.070 3.483 -15.822 1.00 87.00 104 MET A CA 1
ATOM 829 C C . MET A 1 104 ? 14.256 2.996 -14.390 1.00 87.00 104 MET A C 1
ATOM 831 O O . MET A 1 104 ? 15.123 3.512 -13.697 1.00 87.00 104 MET A O 1
ATOM 835 N N . ALA A 1 105 ? 13.519 1.966 -13.964 1.00 87.50 105 ALA A N 1
ATOM 836 C CA . ALA A 1 105 ? 13.579 1.458 -12.593 1.00 87.50 105 ALA A CA 1
ATOM 837 C C . ALA A 1 105 ? 14.988 0.995 -12.174 1.00 87.50 105 ALA A C 1
ATOM 839 O O . ALA A 1 105 ? 15.407 1.250 -11.048 1.00 87.50 105 ALA A O 1
ATOM 840 N N . SER A 1 106 ? 15.752 0.370 -13.077 1.00 88.69 106 SER A N 1
ATOM 841 C CA . SER A 1 106 ? 17.109 -0.118 -12.796 1.00 88.69 106 SER A CA 1
ATOM 842 C C . SER A 1 106 ? 18.132 0.988 -12.540 1.00 88.69 106 SER A C 1
ATOM 844 O O . SER A 1 106 ? 19.161 0.732 -11.918 1.00 88.69 106 SER A O 1
ATOM 846 N N . CYS A 1 107 ? 17.867 2.212 -13.002 1.00 87.44 107 CYS A N 1
ATOM 847 C CA . CYS A 1 107 ? 18.767 3.346 -12.812 1.00 87.44 107 CYS A CA 1
ATOM 848 C C . CYS A 1 107 ? 18.617 4.024 -11.446 1.00 87.44 107 CYS A C 1
ATOM 850 O O . CYS A 1 107 ? 19.396 4.928 -11.145 1.00 87.44 107 CYS A O 1
ATOM 852 N N . TYR A 1 108 ? 17.653 3.623 -10.612 1.00 85.25 108 TYR A N 1
ATOM 853 C CA . TYR A 1 108 ? 17.407 4.250 -9.313 1.00 85.25 108 TYR A CA 1
ATOM 854 C C . TYR A 1 108 ? 17.467 3.242 -8.177 1.00 85.25 108 TYR A C 1
ATOM 856 O O . TYR A 1 108 ? 17.007 2.108 -8.281 1.00 85.25 108 TYR A O 1
ATOM 864 N N . THR A 1 109 ? 17.987 3.699 -7.042 1.00 80.31 109 THR A N 1
ATOM 865 C CA . THR A 1 109 ? 17.832 2.988 -5.777 1.00 80.31 109 THR A CA 1
ATOM 866 C C . THR A 1 109 ? 16.658 3.606 -5.040 1.00 80.31 109 THR A C 1
ATOM 868 O O . THR A 1 109 ? 16.753 4.722 -4.527 1.00 80.31 109 THR A O 1
ATOM 871 N N . VAL A 1 110 ? 15.554 2.868 -4.978 1.00 80.31 110 VAL A N 1
ATOM 872 C CA . VAL A 1 110 ? 14.345 3.279 -4.264 1.00 80.31 110 VAL A CA 1
ATOM 873 C C . VAL A 1 110 ? 14.316 2.575 -2.912 1.00 80.31 110 VAL A C 1
ATOM 875 O O . VAL A 1 110 ? 14.227 1.351 -2.841 1.00 80.31 110 VAL A O 1
ATOM 878 N N . ARG A 1 111 ? 14.440 3.348 -1.829 1.00 78.56 111 ARG A N 1
ATOM 879 C CA . ARG A 1 111 ? 14.296 2.866 -0.449 1.00 78.56 111 ARG A CA 1
ATOM 880 C C . ARG A 1 111 ? 13.084 3.541 0.165 1.00 78.56 111 ARG A C 1
ATOM 882 O O . ARG A 1 111 ? 13.174 4.679 0.610 1.00 78.56 111 ARG A O 1
ATOM 889 N N . ILE A 1 112 ? 11.959 2.840 0.143 1.00 80.50 112 ILE A N 1
ATOM 890 C CA . ILE A 1 112 ? 10.721 3.301 0.769 1.00 80.50 112 ILE A CA 1
ATOM 891 C C . ILE A 1 112 ? 10.626 2.611 2.134 1.00 80.50 112 ILE A C 1
ATOM 893 O O . ILE A 1 112 ? 10.824 1.394 2.206 1.00 80.50 112 ILE A O 1
ATOM 897 N N . PRO A 1 113 ? 10.418 3.361 3.230 1.00 81.62 113 PRO A N 1
ATOM 898 C CA . PRO A 1 113 ? 10.187 2.772 4.539 1.00 81.62 113 PRO A CA 1
ATOM 899 C C . PRO A 1 113 ? 8.895 1.952 4.512 1.00 81.62 113 PRO A C 1
ATOM 901 O O . PRO A 1 113 ? 7.928 2.339 3.865 1.00 81.62 113 PRO A O 1
ATOM 904 N N . ALA A 1 114 ? 8.872 0.831 5.233 1.00 87.50 114 ALA A N 1
ATOM 905 C CA . ALA A 1 114 ? 7.654 0.040 5.378 1.00 87.50 114 ALA A CA 1
ATOM 906 C C . ALA A 1 114 ? 6.553 0.876 6.047 1.00 87.50 114 ALA A C 1
ATOM 908 O O . ALA A 1 114 ? 6.824 1.570 7.033 1.00 87.50 114 ALA A O 1
ATOM 909 N N . THR A 1 115 ? 5.326 0.789 5.534 1.00 92.62 115 THR A N 1
ATOM 910 C CA . THR A 1 115 ? 4.203 1.609 6.017 1.00 92.62 115 THR A CA 1
ATOM 911 C C . THR A 1 115 ? 3.144 0.840 6.811 1.00 92.62 115 THR A C 1
ATOM 913 O O . THR A 1 115 ? 2.203 1.446 7.318 1.00 92.62 115 THR A O 1
ATOM 916 N N . GLY A 1 116 ? 3.304 -0.474 6.990 1.00 92.62 116 GLY A N 1
ATOM 917 C CA . GLY A 1 116 ? 2.382 -1.317 7.758 1.00 92.62 116 GLY A CA 1
ATOM 918 C C . GLY A 1 116 ? 2.275 -0.990 9.253 1.00 92.62 116 GLY A C 1
ATOM 919 O O . GLY A 1 116 ? 3.086 -0.257 9.827 1.00 92.62 116 GLY A O 1
ATOM 920 N N . MET A 1 117 ? 1.293 -1.607 9.919 1.00 93.50 117 MET A N 1
ATOM 921 C CA . MET A 1 117 ? 1.002 -1.387 11.348 1.00 93.50 117 MET A CA 1
ATOM 922 C C . MET A 1 117 ? 2.212 -1.657 12.250 1.00 93.50 117 MET A C 1
ATOM 924 O O . MET A 1 117 ? 2.488 -0.887 13.167 1.00 93.50 117 MET A O 1
ATOM 928 N N . THR A 1 118 ? 2.998 -2.696 11.956 1.00 91.75 118 THR A N 1
ATOM 929 C CA . THR A 1 118 ? 4.228 -3.002 12.703 1.00 91.75 118 THR A CA 1
ATOM 930 C C . THR A 1 118 ? 5.266 -1.882 12.603 1.00 91.75 118 THR A C 1
ATOM 932 O O . THR A 1 118 ? 5.966 -1.603 13.577 1.00 91.75 118 THR A O 1
ATOM 935 N N . ALA A 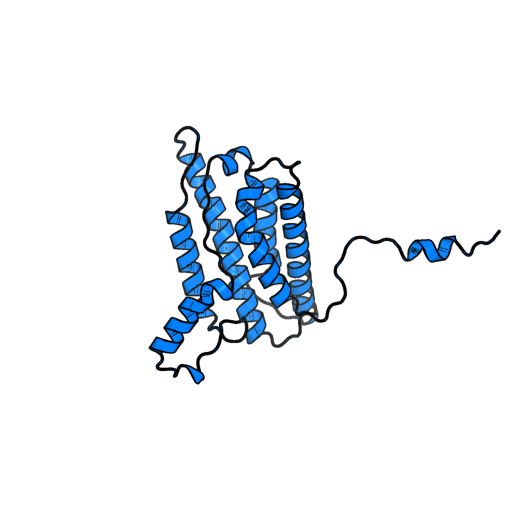1 119 ? 5.365 -1.210 11.452 1.00 92.00 119 ALA A N 1
ATOM 936 C CA . ALA A 1 119 ? 6.276 -0.081 11.276 1.00 92.00 119 ALA A CA 1
ATOM 937 C C . ALA A 1 119 ? 5.794 1.162 12.042 1.00 92.00 119 ALA A C 1
ATOM 939 O O . ALA A 1 119 ? 6.612 1.900 12.600 1.00 92.00 119 ALA A O 1
ATOM 940 N N . TYR A 1 120 ? 4.475 1.357 12.123 1.00 95.12 120 TYR A N 1
ATOM 941 C CA . TYR A 1 120 ? 3.862 2.447 12.879 1.00 95.12 120 TYR A CA 1
ATOM 942 C C . TYR A 1 120 ? 3.866 2.227 14.398 1.00 95.12 120 TYR A C 1
ATOM 944 O O . TYR A 1 120 ? 3.901 3.206 15.144 1.00 95.12 120 TYR A O 1
ATOM 952 N N . ASP A 1 121 ? 3.893 0.979 14.883 1.00 93.12 121 ASP A N 1
ATOM 953 C CA . ASP A 1 121 ? 3.731 0.662 16.311 1.00 93.12 121 ASP A CA 1
ATOM 954 C C . ASP A 1 121 ? 4.687 1.454 17.210 1.00 93.12 121 ASP A C 1
ATOM 956 O O . ASP A 1 121 ? 4.278 1.997 18.231 1.00 93.12 121 ASP A O 1
ATOM 960 N N . ARG A 1 122 ? 5.944 1.648 16.796 1.00 90.25 122 ARG A N 1
ATOM 961 C CA . ARG A 1 122 ? 6.893 2.464 17.569 1.00 90.25 122 ARG A CA 1
ATOM 962 C C . ARG A 1 122 ? 6.408 3.903 17.770 1.00 90.25 122 ARG A C 1
ATOM 964 O O . ARG A 1 122 ? 6.582 4.452 18.858 1.00 90.25 122 ARG A O 1
ATOM 971 N N . GLU A 1 123 ? 5.846 4.524 16.738 1.00 90.19 123 GLU A N 1
ATOM 972 C CA . GLU A 1 123 ? 5.302 5.878 16.837 1.00 90.19 123 GLU A CA 1
ATOM 973 C C . GLU A 1 123 ? 4.000 5.887 17.641 1.00 90.19 123 GLU A C 1
ATOM 975 O O . GLU A 1 123 ? 3.830 6.717 18.534 1.00 90.19 123 GLU A O 1
ATOM 980 N N . PHE A 1 124 ? 3.152 4.879 17.447 1.00 92.62 124 PHE A N 1
ATOM 981 C CA . PHE A 1 124 ? 1.948 4.672 18.245 1.00 92.62 124 PHE A CA 1
ATOM 982 C C . PHE A 1 124 ? 2.250 4.558 19.751 1.00 92.62 124 PHE A C 1
ATOM 984 O O . PHE A 1 124 ? 1.610 5.214 20.578 1.00 92.62 124 PHE A O 1
ATOM 991 N N . GLN A 1 125 ? 3.287 3.806 20.137 1.00 91.12 125 GLN A N 1
ATOM 992 C CA . GLN A 1 125 ? 3.744 3.712 21.528 1.00 91.12 125 GLN A CA 1
ATOM 993 C C . GLN A 1 125 ? 4.240 5.059 22.073 1.00 91.12 125 GLN A C 1
ATOM 995 O O . GLN A 1 125 ? 4.016 5.383 23.248 1.00 91.12 125 GLN A O 1
ATOM 1000 N N . ARG A 1 126 ? 4.914 5.871 21.248 1.00 89.38 126 ARG A N 1
ATOM 1001 C CA . ARG A 1 126 ? 5.367 7.215 21.644 1.00 89.38 126 ARG A CA 1
ATOM 1002 C C . ARG A 1 126 ? 4.195 8.156 21.884 1.00 89.38 126 ARG A C 1
ATOM 1004 O O . ARG A 1 126 ? 4.190 8.832 22.911 1.00 89.38 126 ARG A O 1
ATOM 1011 N N . LEU A 1 127 ? 3.196 8.160 21.005 1.00 88.94 127 LEU A N 1
ATOM 1012 C CA . LEU A 1 127 ? 1.990 8.978 21.158 1.00 88.94 127 LEU A CA 1
ATOM 1013 C C . LEU A 1 127 ? 1.233 8.624 22.443 1.00 88.94 127 LEU A C 1
ATOM 1015 O O . LEU A 1 127 ? 0.930 9.509 23.240 1.00 88.94 127 LEU A O 1
ATOM 1019 N N . GLN A 1 128 ? 1.041 7.333 22.723 1.00 88.81 128 GLN A N 1
ATOM 1020 C CA . GLN A 1 128 ? 0.423 6.879 23.974 1.00 88.81 128 GLN A CA 1
ATOM 1021 C C . GLN A 1 128 ? 1.220 7.301 25.218 1.00 88.81 128 GLN A C 1
ATOM 1023 O O . GLN A 1 128 ? 0.639 7.635 26.248 1.00 88.81 128 GLN A O 1
ATOM 1028 N N . SER A 1 129 ? 2.552 7.323 25.121 1.00 88.25 129 SER A N 1
ATOM 1029 C CA . SER A 1 129 ? 3.416 7.798 26.209 1.00 88.25 129 SER A CA 1
ATOM 1030 C C . SER A 1 129 ? 3.248 9.299 26.456 1.00 88.25 129 SER A C 1
ATOM 1032 O O . SER A 1 129 ? 3.184 9.717 27.607 1.00 88.25 129 SER A O 1
ATOM 1034 N N . ARG A 1 130 ? 3.130 10.104 25.391 1.00 88.69 130 ARG A N 1
ATOM 1035 C CA . ARG A 1 130 ? 2.867 11.553 25.483 1.00 88.69 130 ARG A CA 1
ATOM 1036 C C . ARG A 1 130 ? 1.495 11.863 26.079 1.00 88.69 130 ARG A C 1
ATOM 1038 O O . ARG A 1 130 ? 1.350 12.864 26.764 1.00 88.69 130 ARG A O 1
ATOM 1045 N N . GLN A 1 131 ? 0.524 10.979 25.871 1.00 86.62 131 GLN A N 1
ATOM 1046 C CA . GLN A 1 131 ? -0.803 11.046 26.491 1.00 86.62 131 GLN A CA 1
ATOM 1047 C C . GLN A 1 131 ? -0.815 10.585 27.963 1.00 86.62 131 GLN A C 1
ATOM 1049 O O . GLN A 1 131 ? -1.879 10.510 28.569 1.00 86.62 131 GLN A O 1
ATOM 1054 N N . GLY A 1 132 ? 0.337 10.230 28.545 1.00 87.19 132 GLY A N 1
ATOM 1055 C CA . GLY A 1 132 ? 0.433 9.810 29.945 1.00 87.19 132 GLY A CA 1
ATOM 1056 C C . GLY A 1 132 ? -0.061 8.387 30.227 1.00 87.19 132 GLY A C 1
ATOM 1057 O O . GLY A 1 132 ? -0.232 8.026 31.392 1.00 87.19 132 GLY A O 1
ATOM 1058 N N . LYS A 1 133 ? -0.276 7.550 29.199 1.00 84.06 133 LYS A N 1
ATOM 1059 C CA . LYS A 1 133 ? -0.724 6.163 29.405 1.00 84.06 133 LYS A CA 1
ATOM 1060 C C . LYS A 1 133 ? 0.358 5.335 30.096 1.00 84.06 133 LYS A C 1
ATOM 1062 O O . LYS A 1 133 ? 1.519 5.303 29.664 1.00 84.06 133 LYS A O 1
ATOM 1067 N N . ARG A 1 134 ? -0.033 4.615 31.153 1.00 81.25 134 ARG A N 1
ATOM 1068 C CA . ARG A 1 134 ? 0.851 3.685 31.868 1.00 81.25 134 ARG A CA 1
ATOM 1069 C C . ARG A 1 134 ? 1.204 2.511 30.963 1.00 81.25 134 ARG A C 1
ATOM 1071 O O . ARG A 1 134 ? 0.443 2.148 30.075 1.00 81.25 134 ARG A O 1
ATOM 1078 N N . LYS A 1 135 ? 2.364 1.889 31.196 1.00 81.88 135 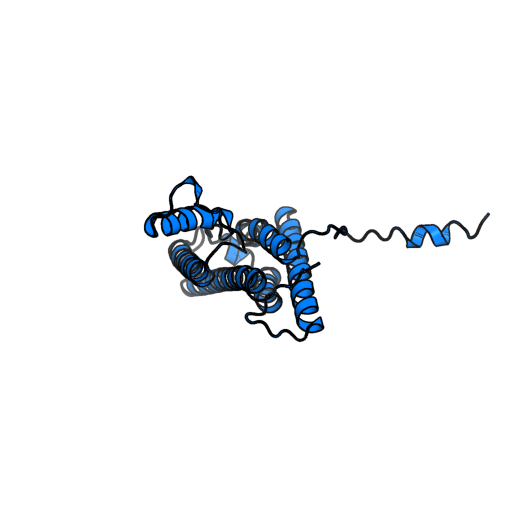LYS A N 1
ATOM 1079 C CA . LYS A 1 135 ? 2.879 0.797 30.348 1.00 81.88 135 LYS A CA 1
ATOM 1080 C C . LYS A 1 135 ? 1.894 -0.376 30.204 1.00 81.88 135 LYS A C 1
ATOM 1082 O O . LYS A 1 135 ? 1.835 -0.944 29.124 1.00 81.88 135 LYS A O 1
ATO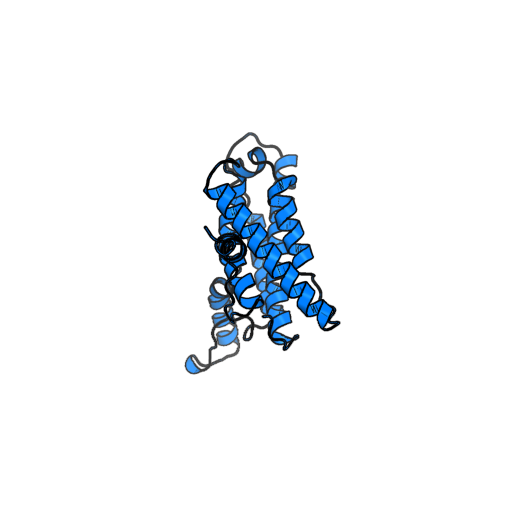M 1087 N N . ALA A 1 136 ? 1.132 -0.696 31.254 1.00 81.38 136 ALA A N 1
ATOM 1088 C CA . ALA A 1 136 ? 0.131 -1.769 31.246 1.00 81.38 136 ALA A CA 1
ATOM 1089 C C . ALA A 1 136 ? -1.093 -1.471 30.357 1.00 81.38 136 ALA A C 1
ATOM 1091 O O . ALA A 1 136 ? -1.722 -2.399 29.865 1.00 81.38 136 ALA A O 1
ATOM 1092 N N . ASP A 1 137 ? -1.385 -0.191 30.107 1.00 82.56 137 ASP A N 1
ATOM 1093 C CA . ASP A 1 137 ? -2.563 0.254 29.350 1.00 82.56 137 ASP A CA 1
ATOM 1094 C C . ASP A 1 137 ? -2.233 0.570 27.882 1.00 82.56 137 ASP A C 1
ATOM 1096 O O . ASP A 1 137 ? -3.107 0.963 27.101 1.00 82.56 137 ASP A O 1
ATOM 1100 N N . LYS A 1 138 ? -0.955 0.454 27.497 1.00 85.25 138 LYS A N 1
ATOM 1101 C CA . LYS A 1 138 ? -0.512 0.725 26.130 1.00 85.25 138 LYS A CA 1
ATOM 1102 C C . LYS A 1 138 ? -0.978 -0.392 25.212 1.00 85.25 138 LYS A C 1
ATOM 1104 O O . LYS A 1 138 ? -0.613 -1.552 25.382 1.00 85.25 138 LYS A O 1
ATOM 1109 N N . LYS A 1 139 ? -1.761 -0.015 24.208 1.00 89.06 139 LYS A N 1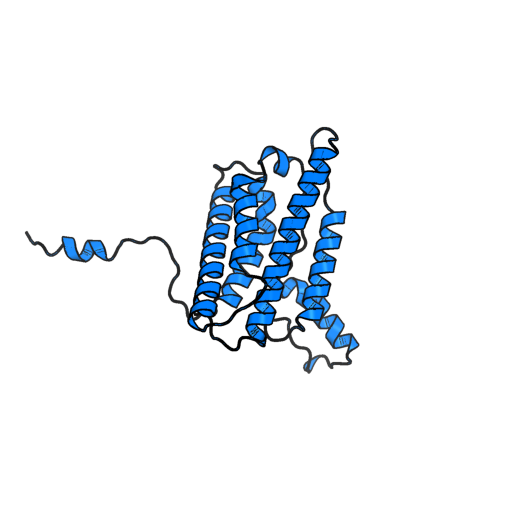
ATOM 1110 C CA . LYS A 1 139 ? -2.221 -0.928 23.160 1.00 89.06 139 LYS A CA 1
ATOM 1111 C C . LYS A 1 139 ? -1.146 -1.090 22.092 1.00 89.06 139 LYS A C 1
ATOM 1113 O O . LYS A 1 139 ? -0.341 -0.181 21.902 1.00 89.06 139 LYS A O 1
ATOM 1118 N N . THR A 1 140 ? -1.173 -2.201 21.369 1.00 90.75 140 THR A N 1
ATOM 1119 C CA . THR A 1 140 ? -0.414 -2.383 20.122 1.00 90.75 140 THR A CA 1
ATOM 1120 C C . THR A 1 140 ? -1.153 -1.722 18.963 1.00 90.75 140 THR A C 1
ATOM 1122 O O . THR A 1 140 ? -2.388 -1.678 18.967 1.00 90.75 140 THR A O 1
ATOM 1125 N N . ALA A 1 141 ? -0.412 -1.195 17.988 1.00 91.50 141 ALA A N 1
ATOM 1126 C CA . ALA A 1 141 ? -0.998 -0.664 16.764 1.00 91.50 141 ALA A CA 1
ATOM 1127 C C . ALA A 1 141 ? -1.688 -1.777 15.962 1.00 91.50 141 ALA A C 1
ATOM 1129 O O . ALA A 1 141 ? -1.085 -2.798 15.632 1.00 91.50 141 ALA A O 1
ATOM 1130 N N . SER A 1 142 ? -2.956 -1.565 15.640 1.00 93.06 142 SER A N 1
ATOM 1131 C CA . SER A 1 142 ? -3.752 -2.392 14.738 1.00 93.06 142 SER A CA 1
ATOM 1132 C C . SER A 1 142 ? -4.769 -1.511 14.017 1.00 93.06 142 SER A C 1
ATOM 1134 O O . SER A 1 142 ? -5.022 -0.379 14.438 1.00 93.06 142 SER A O 1
ATOM 1136 N N . LEU A 1 143 ? -5.417 -2.047 12.977 1.00 91.31 143 LEU A N 1
ATOM 1137 C CA . LEU A 1 143 ? -6.459 -1.321 12.241 1.00 91.31 143 LEU A CA 1
ATOM 1138 C C . LEU A 1 143 ? -7.584 -0.792 13.152 1.00 91.31 143 LEU A C 1
ATOM 1140 O O . LEU A 1 143 ? -8.219 0.202 12.823 1.00 91.31 143 LEU A O 1
ATOM 1144 N N . SER A 1 144 ? -7.829 -1.428 14.302 1.00 90.94 144 SER A N 1
ATOM 1145 C CA . SER A 1 144 ? -8.899 -1.063 15.239 1.00 90.94 144 SER A CA 1
ATOM 1146 C C . SER A 1 144 ? -8.465 -0.166 16.402 1.00 90.94 144 SER A C 1
ATOM 1148 O O . SER A 1 144 ? -9.327 0.319 17.134 1.00 90.94 144 SER A O 1
ATOM 1150 N N . THR A 1 145 ? -7.163 0.030 16.632 1.00 91.62 145 THR A N 1
ATOM 1151 C CA . THR A 1 145 ? -6.658 0.752 17.818 1.00 91.62 145 THR A CA 1
ATOM 1152 C C . THR A 1 145 ? -5.998 2.084 17.504 1.00 91.62 145 THR A C 1
ATOM 1154 O O . THR A 1 145 ? -5.885 2.916 18.410 1.00 91.62 145 THR A O 1
ATOM 1157 N N . VAL A 1 146 ? -5.525 2.275 16.272 1.00 92.88 146 VAL A N 1
ATOM 1158 C CA . VAL A 1 146 ? -4.850 3.506 15.854 1.00 92.88 146 VAL A CA 1
ATOM 1159 C C . VAL A 1 146 ? -5.855 4.619 15.581 1.00 92.88 146 VAL A C 1
ATOM 1161 O O . VAL A 1 146 ? -6.969 4.361 15.143 1.00 92.88 146 VAL A O 1
ATOM 1164 N N . ASP A 1 147 ? -5.450 5.860 15.821 1.00 92.06 147 ASP A N 1
ATOM 1165 C CA . ASP A 1 147 ? -6.195 7.032 15.362 1.00 92.06 147 ASP A CA 1
ATOM 1166 C C . ASP A 1 147 ? -5.951 7.204 13.845 1.00 92.06 147 ASP A C 1
ATOM 1168 O O . ASP A 1 147 ? -4.779 7.317 13.452 1.00 92.06 147 ASP A O 1
ATOM 1172 N N . PRO A 1 148 ? -7.000 7.182 12.992 1.00 93.06 148 PRO A N 1
ATOM 1173 C CA . PRO A 1 148 ? -6.855 7.303 11.543 1.00 93.06 148 PRO A CA 1
ATOM 1174 C C . PRO A 1 148 ? -6.076 8.547 11.117 1.00 93.06 148 PRO A C 1
ATOM 1176 O O . PRO A 1 148 ? -5.206 8.446 10.252 1.00 93.06 148 PRO A O 1
ATOM 1179 N N . ASP A 1 149 ? -6.317 9.691 11.757 1.00 93.06 149 ASP A N 1
ATOM 1180 C CA . ASP A 1 149 ? -5.705 10.962 11.363 1.00 93.06 149 ASP A CA 1
ATOM 1181 C C . ASP A 1 149 ? -4.238 11.020 11.806 1.00 93.06 149 ASP A C 1
ATOM 1183 O O . ASP A 1 149 ? -3.363 11.508 11.086 1.00 93.06 149 ASP A O 1
ATOM 1187 N N . ALA A 1 150 ? -3.918 10.461 12.977 1.00 93.44 150 ALA A N 1
ATOM 1188 C CA . ALA A 1 150 ? -2.533 10.330 13.425 1.00 93.44 150 ALA A CA 1
ATOM 1189 C C . ALA A 1 150 ? -1.724 9.375 12.530 1.00 93.44 150 ALA A C 1
ATOM 1191 O O . ALA A 1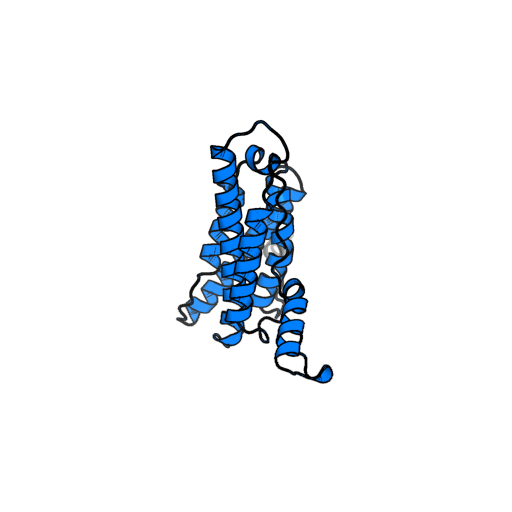 150 ? -0.528 9.595 12.310 1.00 93.44 150 ALA A O 1
ATOM 1192 N N . TYR A 1 151 ? -2.358 8.318 12.019 1.00 95.38 151 TYR A N 1
ATOM 1193 C CA . TYR A 1 151 ? -1.728 7.377 11.099 1.00 95.38 151 TYR A CA 1
ATOM 1194 C C . TYR A 1 151 ? -1.558 7.976 9.696 1.00 95.38 151 TYR A C 1
ATOM 1196 O O . TYR A 1 151 ? -0.469 7.878 9.132 1.00 95.38 151 TYR A O 1
ATOM 1204 N N . GLU A 1 152 ? -2.567 8.675 9.171 1.00 95.25 152 GLU A N 1
ATOM 1205 C CA . GLU A 1 152 ? -2.494 9.409 7.900 1.00 95.25 152 GLU A CA 1
ATOM 1206 C C . GLU A 1 152 ? -1.365 10.449 7.913 1.00 95.25 152 GLU A C 1
ATOM 1208 O O . GLU A 1 152 ? -0.526 10.476 7.011 1.00 95.25 152 GLU A O 1
ATOM 1213 N N . ASN A 1 153 ? -1.258 11.243 8.981 1.00 95.44 153 ASN A N 1
ATOM 1214 C CA . ASN A 1 153 ? -0.168 12.208 9.141 1.00 95.44 153 ASN A CA 1
ATOM 1215 C C . ASN A 1 153 ? 1.213 11.535 9.145 1.00 95.44 153 ASN A C 1
ATOM 1217 O O . ASN A 1 153 ? 2.146 12.009 8.495 1.00 95.44 153 ASN A O 1
ATOM 1221 N N . TRP A 1 154 ? 1.348 10.396 9.830 1.00 95.38 154 TRP A N 1
ATOM 1222 C CA . TRP A 1 154 ? 2.595 9.635 9.826 1.00 95.38 154 TRP A CA 1
ATOM 1223 C C . TRP A 1 154 ? 2.936 9.067 8.442 1.00 95.38 154 TRP A C 1
ATOM 1225 O O . TRP A 1 154 ? 4.108 9.077 8.054 1.00 95.38 154 TRP A O 1
ATOM 1235 N N . LEU A 1 155 ? 1.940 8.599 7.685 1.00 95.00 155 LEU A N 1
ATOM 1236 C CA . LEU A 1 155 ? 2.117 8.131 6.309 1.00 95.00 155 LEU A CA 1
ATOM 1237 C C . LEU A 1 155 ? 2.566 9.271 5.390 1.00 95.00 155 LEU A C 1
ATOM 1239 O O . LEU A 1 155 ? 3.527 9.096 4.644 1.00 95.00 155 LEU A O 1
ATOM 1243 N N . ASN A 1 156 ? 1.960 10.454 5.503 1.00 93.44 156 ASN A N 1
ATOM 1244 C CA . ASN A 1 156 ? 2.372 11.647 4.758 1.00 93.44 156 ASN A CA 1
ATOM 1245 C C . ASN A 1 156 ? 3.830 12.031 5.063 1.00 93.44 156 ASN A C 1
ATOM 1247 O O . ASN A 1 156 ? 4.609 12.348 4.158 1.00 93.44 156 ASN A O 1
ATOM 1251 N N . ASP A 1 157 ? 4.256 11.908 6.321 1.00 92.62 157 ASP A N 1
ATOM 1252 C CA . ASP A 1 157 ? 5.663 12.059 6.694 1.00 92.62 157 ASP A CA 1
ATOM 1253 C C . ASP A 1 157 ? 6.562 10.990 6.053 1.00 92.62 157 ASP A C 1
ATOM 1255 O O . ASP A 1 157 ? 7.682 11.304 5.633 1.00 92.62 157 ASP A O 1
ATOM 1259 N N . GLN A 1 158 ? 6.108 9.734 5.952 1.00 90.69 158 GLN A N 1
ATOM 1260 C CA . GLN A 1 158 ? 6.853 8.675 5.259 1.00 90.69 158 GLN A CA 1
ATOM 1261 C C . GLN A 1 158 ? 6.966 8.939 3.754 1.00 90.69 158 GLN A C 1
ATOM 1263 O O . GLN A 1 158 ? 8.052 8.753 3.195 1.00 90.69 158 GLN A O 1
ATOM 1268 N N . VAL A 1 159 ? 5.903 9.424 3.106 1.00 89.44 159 VAL A N 1
ATOM 1269 C CA . VAL A 1 159 ? 5.921 9.850 1.696 1.00 89.44 159 VAL A CA 1
ATOM 1270 C C . VAL A 1 159 ? 6.998 10.922 1.519 1.00 89.44 159 VAL A C 1
ATOM 1272 O O . VAL A 1 159 ? 7.957 10.721 0.773 1.00 89.44 159 VAL A O 1
ATOM 1275 N N . ASN A 1 160 ? 6.942 12.000 2.307 1.00 89.38 160 ASN A N 1
ATOM 1276 C CA . ASN A 1 160 ? 7.908 13.101 2.258 1.00 89.38 160 ASN A CA 1
ATOM 1277 C C . ASN A 1 160 ? 9.359 12.653 2.507 1.00 89.38 160 ASN A C 1
ATOM 1279 O O . ASN A 1 160 ? 10.295 13.149 1.871 1.00 89.38 160 ASN A O 1
ATOM 1283 N N . ARG A 1 161 ? 9.578 11.711 3.432 1.00 86.94 161 ARG A N 1
ATOM 1284 C CA . ARG A 1 161 ? 10.903 11.114 3.676 1.00 86.94 161 ARG A CA 1
ATOM 1285 C C . ARG A 1 161 ? 11.382 10.302 2.480 1.00 86.94 161 ARG A C 1
ATOM 1287 O O . ARG A 1 161 ? 12.554 10.414 2.128 1.00 86.94 161 ARG A O 1
ATOM 1294 N N . SER A 1 162 ? 10.496 9.530 1.855 1.00 83.44 162 SER A N 1
ATOM 1295 C CA . SER A 1 162 ? 10.812 8.712 0.681 1.00 83.44 162 SER A CA 1
ATOM 1296 C C . SER A 1 162 ? 11.298 9.578 -0.473 1.00 83.44 162 SER A C 1
ATOM 1298 O O . SER A 1 162 ? 12.343 9.283 -1.046 1.00 83.44 162 SER A O 1
ATOM 1300 N N . LEU A 1 163 ? 10.634 10.710 -0.733 1.00 81.44 163 LEU A N 1
ATOM 1301 C CA . LEU A 1 163 ? 11.024 11.648 -1.795 1.00 81.44 163 LEU A CA 1
ATOM 1302 C C . LEU A 1 163 ? 12.450 12.184 -1.626 1.00 81.44 163 LEU A C 1
ATOM 1304 O O . LEU A 1 163 ? 13.187 12.319 -2.601 1.00 81.44 163 LEU A O 1
ATOM 1308 N N . LYS A 1 164 ? 12.880 12.424 -0.382 1.00 83.81 164 LYS A N 1
ATOM 1309 C CA . LYS A 1 164 ? 14.247 12.876 -0.066 1.00 83.81 164 LYS A CA 1
ATOM 1310 C C . LYS A 1 164 ? 15.306 11.785 -0.259 1.00 83.81 164 LYS A C 1
ATOM 1312 O O . LYS A 1 164 ? 16.495 12.093 -0.327 1.00 83.81 164 LYS A O 1
ATOM 1317 N N . GLN A 1 165 ? 14.901 10.517 -0.303 1.00 81.25 165 GLN A N 1
ATOM 1318 C CA . GLN A 1 165 ? 15.802 9.366 -0.407 1.00 81.25 165 GLN A CA 1
ATOM 1319 C C . GLN A 1 165 ? 15.959 8.839 -1.836 1.00 81.25 165 GLN A C 1
ATOM 1321 O O . GLN A 1 165 ? 16.819 7.987 -2.066 1.00 81.25 165 GLN A O 1
ATOM 1326 N N . ILE A 1 166 ? 15.187 9.353 -2.797 1.00 79.94 166 ILE A N 1
ATOM 1327 C CA . ILE A 1 166 ? 15.283 8.958 -4.204 1.00 79.94 166 ILE A CA 1
ATOM 1328 C C . ILE A 1 166 ? 16.640 9.393 -4.747 1.00 79.94 166 ILE A C 1
ATOM 1330 O O . ILE A 1 166 ? 16.970 10.579 -4.785 1.00 79.94 166 ILE A O 1
ATOM 1334 N N . ARG A 1 167 ? 17.443 8.416 -5.171 1.00 77.88 167 ARG A N 1
ATOM 1335 C CA . ARG A 1 167 ? 18.765 8.654 -5.750 1.00 77.88 167 ARG A CA 1
ATOM 1336 C C . ARG A 1 167 ? 18.933 7.820 -7.009 1.00 77.88 167 ARG A C 1
ATOM 1338 O O . ARG A 1 167 ? 18.677 6.613 -6.995 1.00 77.88 167 ARG A O 1
ATOM 1345 N N . ARG A 1 168 ? 19.409 8.459 -8.080 1.00 80.88 168 ARG A N 1
ATOM 1346 C CA . ARG A 1 168 ? 19.931 7.745 -9.247 1.00 80.88 168 ARG A CA 1
ATOM 1347 C C . ARG A 1 168 ? 21.167 6.956 -8.809 1.00 80.88 168 ARG A C 1
ATOM 1349 O O . ARG A 1 168 ? 22.027 7.485 -8.107 1.00 80.88 168 ARG A O 1
ATOM 1356 N N . SER A 1 169 ? 21.218 5.688 -9.184 1.00 80.75 169 SER A N 1
ATOM 1357 C CA . SER A 1 169 ? 22.299 4.757 -8.866 1.00 80.75 169 SER A CA 1
ATOM 1358 C C . SER A 1 169 ? 23.242 4.524 -10.045 1.00 80.75 169 SER A C 1
ATOM 1360 O O . SER A 1 169 ? 24.383 4.129 -9.828 1.00 80.75 169 SER A O 1
ATOM 1362 N N . SER A 1 170 ? 22.789 4.764 -11.280 1.00 76.06 170 SER A N 1
ATOM 1363 C CA . SER A 1 170 ? 23.584 4.584 -12.500 1.00 76.06 170 SER A CA 1
ATOM 1364 C C . SER A 1 170 ? 23.042 5.405 -13.679 1.00 76.06 170 SER A C 1
ATOM 1366 O O . SER A 1 170 ? 21.877 5.808 -13.675 1.00 76.06 170 SER A O 1
ATOM 1368 N N . GLY A 1 171 ? 23.887 5.632 -14.690 1.00 71.69 171 GLY A N 1
ATOM 1369 C CA . GLY A 1 171 ? 23.558 6.394 -15.901 1.00 71.69 171 GLY A CA 1
ATOM 1370 C C . GLY A 1 171 ? 23.819 7.900 -15.791 1.00 71.69 171 GLY A C 1
ATOM 1371 O O . GLY A 1 171 ? 24.027 8.435 -14.699 1.00 71.69 171 GLY A O 1
ATOM 1372 N N . ASP A 1 172 ? 23.813 8.578 -16.941 1.00 75.75 172 ASP A N 1
ATOM 1373 C CA . ASP A 1 172 ? 24.054 10.019 -17.024 1.00 75.75 172 ASP A CA 1
ATOM 1374 C C . ASP A 1 172 ? 22.932 10.837 -16.385 1.00 75.75 172 ASP A C 1
ATOM 1376 O O . ASP A 1 172 ? 21.771 10.422 -16.297 1.00 75.75 172 ASP A O 1
ATOM 1380 N N . ARG A 1 173 ? 23.283 12.047 -15.935 1.00 74.38 173 ARG A N 1
ATOM 1381 C CA . ARG A 1 173 ? 22.306 12.957 -15.342 1.00 74.38 173 ARG A CA 1
ATOM 1382 C C . ARG A 1 173 ? 21.292 13.424 -16.386 1.00 74.38 173 ARG A C 1
ATOM 1384 O O . ARG A 1 173 ? 21.623 14.179 -17.291 1.00 74.38 173 ARG A O 1
ATOM 1391 N N . ASN A 1 174 ? 20.038 13.026 -16.199 1.00 81.56 174 ASN A N 1
ATOM 1392 C CA . ASN A 1 174 ? 18.893 13.465 -16.983 1.00 81.56 174 ASN A CA 1
ATOM 1393 C C . ASN A 1 174 ? 17.774 13.943 -16.051 1.00 81.56 174 ASN A C 1
ATOM 1395 O O . ASN A 1 174 ? 17.043 13.131 -15.477 1.00 81.56 174 ASN A O 1
ATOM 1399 N N . ALA A 1 175 ? 17.633 15.266 -15.941 1.00 82.62 175 ALA A N 1
ATOM 1400 C CA . ALA A 1 175 ? 16.667 15.908 -15.052 1.00 82.62 175 ALA A CA 1
ATOM 1401 C C . ALA A 1 175 ? 15.216 15.514 -15.371 1.00 82.62 175 ALA A C 1
ATOM 1403 O O . ALA A 1 175 ? 14.431 15.274 -14.462 1.00 82.62 175 ALA A O 1
ATOM 1404 N N . ARG A 1 176 ? 14.857 15.362 -16.653 1.00 84.56 176 ARG A N 1
ATOM 1405 C CA . ARG A 1 176 ? 13.497 14.961 -17.047 1.00 84.56 176 ARG A CA 1
ATOM 1406 C C . ARG A 1 176 ? 13.170 13.539 -16.591 1.00 84.56 176 ARG A C 1
ATOM 1408 O O . AR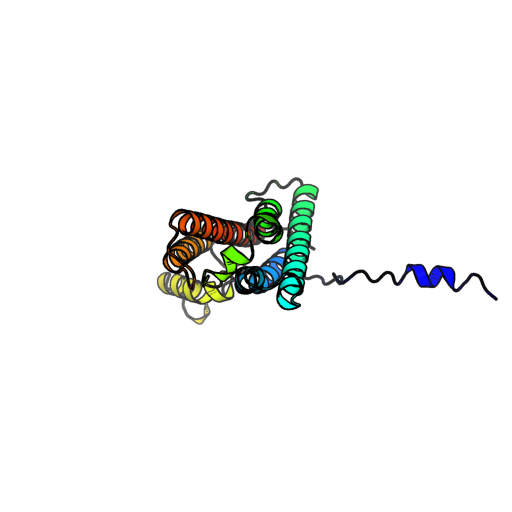G A 1 176 ? 12.052 13.273 -16.160 1.00 84.56 176 ARG A O 1
ATOM 1415 N N . GLN A 1 177 ? 14.133 12.626 -16.688 1.00 82.69 177 GLN A N 1
ATOM 1416 C CA . GLN A 1 177 ? 13.972 11.265 -16.174 1.00 82.69 177 GLN A CA 1
ATOM 1417 C C . GLN A 1 177 ? 13.946 11.231 -14.644 1.00 82.69 177 GLN A C 1
ATOM 1419 O O . GLN A 1 177 ? 13.220 10.408 -14.091 1.00 82.69 177 GLN A O 1
ATOM 1424 N N . ASP A 1 178 ? 14.714 12.097 -13.975 1.00 84.56 178 ASP A N 1
ATOM 1425 C CA . ASP A 1 178 ? 14.710 12.210 -12.512 1.00 84.56 178 ASP A CA 1
ATOM 1426 C C . ASP A 1 178 ? 13.348 12.689 -12.007 1.00 84.56 178 ASP A C 1
ATOM 1428 O O . ASP A 1 178 ? 12.777 12.067 -11.117 1.00 84.56 178 ASP A O 1
ATOM 1432 N N . GLU A 1 179 ? 12.792 13.743 -12.606 1.00 86.81 179 GLU A N 1
ATOM 1433 C CA . GLU A 1 179 ? 11.473 14.263 -12.232 1.00 86.81 179 GLU A CA 1
ATOM 1434 C C . GLU A 1 179 ? 10.350 13.264 -12.534 1.00 86.81 179 GLU A C 1
ATOM 1436 O O . GLU A 1 179 ? 9.464 13.070 -11.705 1.00 86.81 179 GLU A O 1
ATOM 1441 N N . ASN A 1 180 ? 10.420 12.549 -13.663 1.00 89.06 180 ASN A N 1
ATOM 1442 C CA . ASN A 1 180 ? 9.465 11.479 -13.961 1.00 89.06 180 ASN A CA 1
ATOM 1443 C C . ASN A 1 180 ? 9.543 10.349 -12.917 1.00 89.06 180 ASN A C 1
ATOM 1445 O O . ASN A 1 180 ? 8.526 9.954 -12.350 1.00 89.06 180 ASN A O 1
ATOM 1449 N N . MET A 1 181 ? 10.749 9.872 -12.591 1.00 88.31 181 MET A N 1
ATOM 1450 C CA . MET A 1 181 ? 10.904 8.810 -11.595 1.00 88.31 181 MET A CA 1
ATOM 1451 C C . MET A 1 181 ? 10.442 9.257 -10.206 1.00 88.31 181 MET A C 1
ATOM 1453 O O . MET A 1 181 ? 9.765 8.499 -9.514 1.00 88.31 181 MET A O 1
ATOM 1457 N N . LYS A 1 182 ? 10.766 10.492 -9.802 1.00 88.44 182 LYS A N 1
ATOM 1458 C CA . LYS A 1 182 ? 10.252 11.071 -8.558 1.00 88.44 182 LYS A CA 1
ATOM 1459 C C . LYS A 1 182 ? 8.733 11.083 -8.556 1.00 88.44 182 LYS A C 1
ATOM 1461 O O . LYS A 1 182 ? 8.156 10.579 -7.606 1.00 88.44 182 LYS A O 1
ATOM 1466 N N . SER A 1 183 ? 8.107 11.566 -9.628 1.00 91.12 183 SER A N 1
ATOM 1467 C CA . SER A 1 183 ? 6.649 11.583 -9.768 1.00 91.12 183 SER A CA 1
ATOM 1468 C C . SER A 1 183 ? 6.038 10.186 -9.632 1.00 91.12 183 SER A C 1
ATOM 1470 O O . SER A 1 183 ? 5.069 10.034 -8.894 1.00 91.12 183 SER A O 1
ATOM 1472 N N . LYS A 1 184 ? 6.628 9.156 -10.251 1.00 92.88 184 LYS A N 1
ATOM 1473 C CA . LYS A 1 184 ? 6.137 7.772 -10.136 1.00 92.88 184 LYS A CA 1
ATOM 1474 C C . LYS A 1 184 ? 6.328 7.184 -8.739 1.00 92.88 184 LYS A C 1
ATOM 1476 O O . LYS A 1 184 ? 5.452 6.489 -8.238 1.00 92.88 184 LYS A O 1
ATOM 1481 N N . ILE A 1 185 ? 7.432 7.497 -8.067 1.00 91.25 185 ILE A N 1
ATOM 1482 C CA . ILE A 1 185 ? 7.636 7.083 -6.673 1.00 91.25 185 ILE A CA 1
ATOM 1483 C C . ILE A 1 185 ? 6.660 7.804 -5.738 1.00 91.25 185 ILE A C 1
ATOM 1485 O O . ILE A 1 185 ? 6.115 7.167 -4.840 1.00 91.25 185 ILE A O 1
ATOM 1489 N N . THR A 1 186 ? 6.398 9.095 -5.959 1.00 91.50 186 THR A N 1
ATOM 1490 C CA . THR A 1 186 ? 5.369 9.843 -5.226 1.00 91.50 186 THR A CA 1
ATOM 1491 C C . THR A 1 186 ? 4.008 9.180 -5.390 1.00 91.50 186 THR A C 1
ATOM 1493 O O . THR A 1 186 ? 3.381 8.844 -4.392 1.00 91.50 186 THR A O 1
ATOM 1496 N N . GLU A 1 187 ? 3.596 8.922 -6.633 1.00 94.50 187 GLU A N 1
ATOM 1497 C CA . GLU A 1 187 ? 2.312 8.293 -6.957 1.00 94.50 187 GLU A CA 1
ATOM 1498 C C . GLU A 1 187 ? 2.160 6.927 -6.269 1.00 94.50 187 GLU A C 1
ATOM 1500 O O . GLU A 1 187 ? 1.117 6.641 -5.683 1.00 94.50 187 GLU A O 1
ATOM 1505 N N . PHE A 1 188 ? 3.220 6.112 -6.259 1.00 95.38 188 PHE A N 1
ATOM 1506 C CA . PHE A 1 188 ? 3.244 4.842 -5.533 1.00 95.38 188 PHE A CA 1
ATOM 1507 C C . PHE A 1 188 ? 3.029 5.038 -4.027 1.00 95.38 188 PHE A C 1
ATOM 1509 O O . PHE A 1 188 ? 2.166 4.391 -3.434 1.00 95.38 188 PHE A O 1
ATOM 1516 N N . CYS A 1 189 ? 3.809 5.923 -3.401 1.00 94.31 189 CYS A N 1
ATOM 1517 C CA . CYS A 1 189 ? 3.742 6.149 -1.959 1.00 94.31 189 CYS A CA 1
ATOM 1518 C C . CYS A 1 189 ? 2.376 6.711 -1.537 1.00 94.31 189 CYS A C 1
ATOM 1520 O O . CYS A 1 189 ? 1.833 6.288 -0.519 1.00 94.31 189 CYS A O 1
ATOM 1522 N N . GLU A 1 190 ? 1.807 7.630 -2.318 1.00 94.88 190 GLU A N 1
ATOM 1523 C CA . GLU A 1 190 ? 0.484 8.207 -2.070 1.00 94.88 190 GLU A CA 1
ATOM 1524 C C . GLU A 1 190 ? -0.635 7.174 -2.224 1.00 94.88 190 GLU A C 1
ATOM 1526 O O . GLU A 1 190 ? -1.529 7.118 -1.381 1.00 94.88 190 GLU A O 1
ATOM 1531 N N . ALA A 1 191 ? -0.587 6.332 -3.261 1.00 96.69 191 ALA A N 1
ATOM 1532 C CA . ALA A 1 191 ? -1.572 5.272 -3.459 1.00 96.69 191 ALA A CA 1
ATOM 1533 C C . ALA A 1 191 ? -1.538 4.258 -2.304 1.00 96.69 191 ALA A C 1
ATOM 1535 O O . ALA A 1 191 ? -2.581 3.934 -1.736 1.00 96.69 191 ALA A O 1
ATOM 1536 N N . VAL A 1 192 ? -0.345 3.816 -1.888 1.00 96.56 192 VAL A N 1
ATOM 1537 C CA . VAL A 1 192 ? -0.186 2.930 -0.722 1.00 96.56 192 VAL A CA 1
ATOM 1538 C C . VAL A 1 192 ? -0.712 3.599 0.549 1.00 96.56 192 VAL A C 1
ATOM 1540 O O . VAL A 1 192 ? -1.481 2.978 1.280 1.00 96.56 192 VAL A O 1
ATOM 1543 N N . ALA A 1 193 ? -0.363 4.865 0.800 1.00 95.69 193 ALA A N 1
ATOM 1544 C CA . ALA A 1 193 ? -0.840 5.601 1.968 1.00 95.69 193 ALA A CA 1
ATOM 1545 C C . ALA A 1 193 ? -2.375 5.690 2.002 1.00 95.69 193 ALA A C 1
ATOM 1547 O O . ALA A 1 193 ? -2.986 5.384 3.025 1.00 95.69 193 ALA A O 1
ATOM 1548 N N . LYS A 1 194 ? -3.010 6.018 0.872 1.00 96.69 194 LYS A N 1
ATOM 1549 C CA . LYS A 1 194 ? -4.473 6.066 0.748 1.00 96.69 194 LYS A CA 1
ATOM 1550 C C . LYS A 1 194 ? -5.125 4.720 1.035 1.00 96.69 194 LYS A C 1
ATOM 1552 O O . LYS A 1 194 ? -6.098 4.676 1.783 1.00 96.69 194 LYS A O 1
ATOM 1557 N N . ILE A 1 195 ? -4.576 3.627 0.500 1.00 97.25 195 ILE A N 1
ATOM 1558 C CA . ILE A 1 195 ? -5.085 2.282 0.789 1.00 97.25 195 ILE A CA 1
ATOM 1559 C C . ILE A 1 195 ? -4.945 1.977 2.287 1.00 97.25 195 ILE A C 1
ATOM 1561 O O . ILE A 1 195 ? -5.894 1.515 2.912 1.00 97.25 195 ILE A O 1
ATOM 1565 N N . ARG A 1 196 ? -3.794 2.277 2.899 1.00 96.38 196 ARG A N 1
ATOM 1566 C CA . ARG A 1 196 ? -3.548 2.036 4.331 1.00 96.38 196 ARG A CA 1
ATOM 1567 C C . ARG A 1 196 ? -4.514 2.804 5.234 1.00 96.38 196 ARG A C 1
ATOM 1569 O O . ARG A 1 196 ? -5.038 2.219 6.180 1.00 96.38 196 ARG A O 1
ATOM 1576 N N . VAL A 1 197 ? -4.777 4.078 4.941 1.00 95.50 197 VAL A N 1
ATOM 1577 C CA . VAL A 1 197 ? -5.769 4.884 5.676 1.00 95.50 197 VAL A CA 1
ATOM 1578 C C . VAL A 1 197 ? -7.171 4.314 5.481 1.00 95.50 197 VAL A C 1
ATOM 1580 O O . VAL A 1 197 ? -7.903 4.155 6.458 1.00 95.50 197 VAL A O 1
ATOM 1583 N N . ALA A 1 198 ? -7.523 3.935 4.249 1.00 95.00 198 ALA A N 1
ATOM 1584 C CA . ALA A 1 198 ? -8.803 3.310 3.943 1.00 95.00 198 ALA A CA 1
ATOM 1585 C C . ALA A 1 198 ? -9.031 2.032 4.763 1.00 95.00 198 ALA A C 1
ATOM 1587 O O . ALA A 1 198 ? -10.108 1.865 5.320 1.00 95.00 198 ALA A O 1
ATOM 1588 N N . LEU A 1 199 ? -8.018 1.172 4.925 1.00 94.81 199 LEU A N 1
ATOM 1589 C CA . LEU A 1 199 ? -8.124 -0.035 5.758 1.00 94.81 199 LEU A CA 1
ATOM 1590 C C . LEU A 1 199 ? -8.481 0.279 7.218 1.00 94.81 199 LEU A C 1
ATOM 1592 O O . LEU A 1 199 ? -9.326 -0.395 7.807 1.00 94.81 199 LEU A O 1
ATOM 1596 N N . VAL A 1 200 ? -7.844 1.296 7.806 1.00 94.38 200 VAL A N 1
ATOM 1597 C CA . VAL A 1 200 ? -8.111 1.717 9.191 1.00 94.38 200 VAL A CA 1
ATOM 1598 C C . VAL A 1 200 ? -9.522 2.285 9.314 1.00 94.38 200 VAL A C 1
ATOM 1600 O O . VAL A 1 200 ? -10.283 1.862 10.183 1.00 94.38 200 VAL A O 1
ATOM 1603 N N . ARG A 1 201 ? -9.891 3.214 8.427 1.00 93.75 201 ARG A N 1
ATOM 1604 C CA . ARG A 1 201 ? -11.211 3.852 8.442 1.00 93.75 201 ARG A CA 1
ATOM 1605 C C . ARG A 1 201 ? -12.322 2.842 8.198 1.00 93.75 201 ARG A C 1
ATOM 1607 O O . ARG A 1 201 ? -13.256 2.786 8.985 1.00 93.75 201 ARG A O 1
ATOM 1614 N N . LEU A 1 202 ? -12.173 1.950 7.220 1.00 92.75 202 LEU A N 1
ATOM 1615 C CA . LEU A 1 202 ? -13.112 0.849 7.013 1.00 92.75 202 LEU A CA 1
ATOM 1616 C C . LEU A 1 202 ? -13.242 -0.015 8.265 1.00 92.75 202 LEU A C 1
ATOM 1618 O O . LEU A 1 202 ? -14.356 -0.265 8.698 1.00 92.75 202 LEU A O 1
ATOM 1622 N N . ARG A 1 203 ? -12.142 -0.410 8.915 1.00 92.31 203 ARG A N 1
ATOM 1623 C CA . ARG A 1 203 ? -12.217 -1.225 10.137 1.00 92.31 203 ARG A CA 1
ATOM 1624 C C . ARG A 1 203 ? -13.009 -0.551 11.265 1.00 92.31 203 ARG A C 1
ATOM 1626 O O . ARG A 1 203 ? -13.647 -1.250 12.053 1.00 92.31 203 ARG A O 1
ATOM 1633 N N . GLN A 1 204 ? -12.908 0.769 11.397 1.00 90.38 204 GLN A N 1
ATOM 1634 C CA . GLN A 1 204 ? -13.447 1.511 12.542 1.00 90.38 204 GLN A CA 1
ATOM 1635 C C . GLN A 1 204 ? -14.839 2.094 12.285 1.00 90.38 204 GLN A C 1
ATOM 1637 O O . GLN A 1 204 ? -15.707 2.047 13.159 1.00 90.38 204 GLN A O 1
ATOM 1642 N N . GLU A 1 205 ? -15.049 2.632 11.090 1.00 86.50 205 GLU A N 1
ATOM 1643 C CA . GLU A 1 205 ? -16.267 3.324 10.671 1.00 86.50 205 GLU A CA 1
ATOM 1644 C C . GLU A 1 205 ? -17.265 2.337 10.067 1.00 86.50 205 GLU A C 1
ATOM 1646 O O . GLU A 1 205 ? -18.463 2.388 10.350 1.00 86.50 205 GLU A O 1
ATOM 1651 N N . VAL A 1 206 ? -16.761 1.380 9.286 1.00 77.94 206 VAL A N 1
ATOM 1652 C CA . VAL A 1 206 ? -17.559 0.380 8.586 1.00 77.94 206 VAL A CA 1
ATOM 1653 C C . VAL A 1 206 ? -17.476 -0.923 9.377 1.00 77.94 206 VAL A C 1
ATOM 1655 O O . VAL A 1 206 ? -16.623 -1.776 9.159 1.00 77.94 206 VAL A O 1
ATOM 1658 N N . LYS A 1 207 ? -18.381 -1.080 10.350 1.00 67.19 207 LYS A N 1
ATOM 1659 C CA . LYS A 1 207 ? -18.472 -2.246 11.256 1.00 67.19 207 LYS A CA 1
ATOM 1660 C C . LYS A 1 207 ? -18.955 -3.528 10.555 1.00 67.19 207 LYS A C 1
ATOM 1662 O O . LYS A 1 207 ? -19.816 -4.241 11.067 1.00 67.19 207 LYS A O 1
ATOM 1667 N N . LEU A 1 208 ? -18.422 -3.803 9.372 1.00 68.88 208 LEU A N 1
ATOM 1668 C CA . LEU A 1 208 ? -18.704 -4.968 8.557 1.00 68.88 208 LEU A CA 1
ATOM 1669 C C . LEU A 1 208 ? -17.618 -6.017 8.735 1.00 68.88 208 LEU A C 1
ATOM 1671 O O . LEU A 1 208 ? -16.443 -5.703 8.913 1.00 68.88 208 LEU A O 1
ATOM 1675 N N . GLN A 1 209 ? -18.031 -7.278 8.661 1.00 71.69 209 GLN A N 1
ATOM 1676 C CA . GLN A 1 209 ? -17.092 -8.372 8.474 1.00 71.69 209 GLN A CA 1
ATOM 1677 C C . GLN A 1 209 ? -16.868 -8.536 6.980 1.00 71.69 209 GLN A C 1
ATOM 1679 O O . GLN A 1 209 ? -17.773 -8.966 6.265 1.00 71.69 209 GLN A O 1
ATOM 1684 N N . PHE A 1 210 ? -15.675 -8.182 6.520 1.00 73.69 210 PHE A N 1
ATOM 1685 C CA . PHE A 1 210 ? -15.279 -8.410 5.141 1.00 73.69 210 PHE A CA 1
ATOM 1686 C C . PHE A 1 210 ? -14.776 -9.852 5.046 1.00 73.69 210 PHE A C 1
ATOM 1688 O O . PHE A 1 210 ? -13.719 -10.160 5.594 1.00 73.69 210 PHE A O 1
ATOM 1695 N N . ARG A 1 211 ? -15.562 -10.739 4.428 1.00 68.94 211 ARG A N 1
ATOM 1696 C CA . ARG A 1 211 ? -15.271 -12.175 4.286 1.00 68.94 211 ARG A CA 1
ATOM 1697 C C . ARG A 1 211 ? -15.203 -12.580 2.825 1.00 68.94 211 ARG A C 1
ATOM 1699 O O . ARG A 1 211 ? -15.968 -11.988 2.036 1.00 68.94 211 ARG A O 1
#

Radius of gyration: 20.38 Å; chains: 1; bounding box: 49×65×51 Å

Sequence (211 aa):
MPKVLRTVLLTILLTAGALLSGADLLDTLGEQLDKLEPRFWPALARSPDSDYHKQTKKLLHETMGISRDIERELSRQDIRFEPKIAGEMMKLQCMFEEDVKRSMASCYTVRIPATGMTAYDREFQRLQSRQGKRKADKKTASLSTVDPDAYENWLNDQVNRSLKQIRRSSGDRNARQDENMKSKITEFCEAVAKIRVALVRLRQEVKLQFR

Secondary structure (DSSP, 8-state):
--TTTTTSTTS-------------HHHHHHHHHHHHHHHHHHHHTS-TTSHHHHHHHHHHHHHHHHHHHHHHHHHHTT---SS-HHHHHHHHHHIIIIIS-HHHHTTEE--PPP-SHHHHHHHHHHHHHHTT--GGGPPPP-TTTS-HHHHHHHHHHHHHHHHHH-EE-SS---HHHHHHHHHHHHHHHHHHHHHHHHHHHHHHHS-----